Protein AF-A0A0F2Q1P9-F1 (afdb_monomer)

Radius of gyration: 31.71 Å; Cα contacts (8 Å, |Δi|>4): 99; chains: 1; bounding box: 47×71×82 Å

Mean predicted aligned error: 11.68 Å

Sequence (176 aa):
MKKVFTVLLMGLLLVNFGGSVFAEEGQLINPEDQRAQKMEQRMERRQIK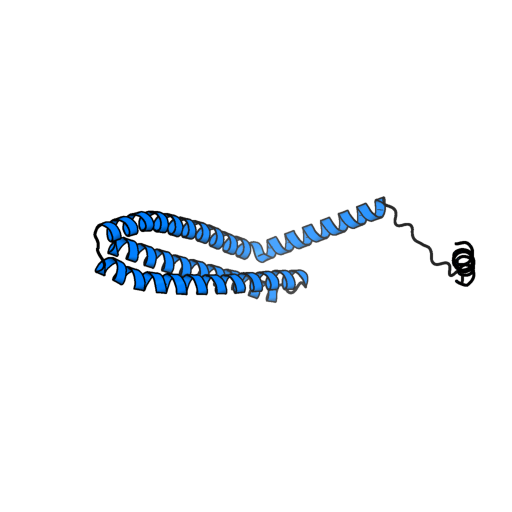LDIMKEFVDEIHTTNALKMERNTLRNQVIGKHDILIDLYIAAREADNQDALQEANASREQIKELNNEIGDIQKQINDARNAFRDEVQNGNIAVAQGHINSVIDLLTLQNGKIVGKIELLAHIIEILS

Secondary structure (DSSP, 8-state):
--SSHHHHHHTTSSSSS-------------HHHHHHHHHHHHHHHHHHHHHHHHHTHHHHHHHHHHHHHHHHHHHHHHHHHHHHHHHHHHHHHTT-HHHHHHHHHHHHHHHHHHHHHHHHHHHHHHHHHHHHHHHHTT-HHHHHHHHHHHHHHHHHHHHHHHHHHHHHHHHHHHH-

Nearest PDB structures (foldseek):
  8dt0-assembly2_B  TM=4.859E-01  e=9.789E-01  synthetic construct
  6zw4-assembly1_A  TM=6.395E-01  e=3.355E+00  Nostoc punctiforme
  6zw4-assembly1_CC  TM=5.166E-01  e=3.014E+00  Nostoc punctiforme
  8dt0-assembly1_A  TM=4.364E-01  e=1.964E+00  synthetic construct

Structure (mmCIF, N/CA/C/O backbone):
data_AF-A0A0F2Q1P9-F1
#
_entry.id   AF-A0A0F2Q1P9-F1
#
loop_
_atom_site.group_PDB
_atom_site.id
_atom_site.type_symbol
_atom_site.label_atom_id
_atom_site.label_alt_id
_atom_site.label_comp_id
_atom_site.label_asym_id
_atom_site.label_entity_id
_atom_site.label_seq_id
_atom_site.pdbx_PDB_ins_code
_atom_site.Cartn_x
_atom_site.Cartn_y
_atom_site.Cartn_z
_atom_site.occupancy
_atom_site.B_iso_or_equiv
_atom_site.auth_seq_id
_atom_site.auth_comp_id
_atom_site.auth_asym_id
_atom_site.auth_atom_id
_atom_site.pdbx_PDB_model_num
ATOM 1 N N . MET A 1 1 ? -21.655 -62.861 -31.629 1.00 53.19 1 MET A N 1
ATOM 2 C CA . MET A 1 1 ? -20.174 -62.948 -31.672 1.00 53.19 1 MET A CA 1
ATOM 3 C C . MET A 1 1 ? -19.739 -63.626 -32.968 1.00 53.19 1 MET A C 1
ATOM 5 O O . MET A 1 1 ? -20.413 -64.561 -33.371 1.00 53.19 1 MET A O 1
ATOM 9 N N . LYS A 1 2 ? -18.631 -63.172 -33.581 1.00 48.00 2 LYS A N 1
ATOM 10 C CA . LYS A 1 2 ? -17.937 -63.703 -34.787 1.00 48.00 2 LYS A CA 1
ATOM 11 C C . LYS A 1 2 ? -18.156 -63.045 -36.164 1.00 48.00 2 LYS A C 1
ATOM 13 O O . LYS A 1 2 ? -17.530 -63.499 -37.110 1.00 48.00 2 LYS A O 1
ATOM 18 N N . LYS A 1 3 ? -18.935 -61.963 -36.313 1.00 49.72 3 LYS A N 1
ATOM 19 C CA . LYS A 1 3 ? -19.010 -61.239 -37.613 1.00 49.72 3 LYS A CA 1
ATOM 20 C C . LYS A 1 3 ? -18.712 -59.737 -37.577 1.00 49.72 3 LYS A C 1
ATOM 22 O O . LYS A 1 3 ? -18.599 -59.128 -38.628 1.00 49.72 3 LYS A O 1
ATOM 27 N N . VAL A 1 4 ? -18.514 -59.156 -36.394 1.00 50.72 4 VAL A N 1
ATOM 28 C CA . VAL A 1 4 ? -18.212 -57.715 -36.253 1.00 50.72 4 VAL A CA 1
ATOM 29 C C . VAL A 1 4 ? -16.709 -57.455 -36.045 1.00 50.72 4 VAL A C 1
ATOM 31 O O . VAL A 1 4 ? -16.230 -56.361 -36.298 1.00 50.72 4 VAL A O 1
ATOM 34 N N . PHE A 1 5 ? -15.926 -58.478 -35.680 1.00 48.47 5 PHE A N 1
ATOM 35 C CA . PHE A 1 5 ? -14.479 -58.341 -35.451 1.00 48.47 5 PHE A CA 1
ATOM 36 C C . PHE A 1 5 ? -13.617 -58.460 -36.720 1.00 48.47 5 PHE A C 1
ATOM 38 O O . PHE A 1 5 ? -12.471 -58.026 -36.722 1.00 48.47 5 PHE A O 1
ATOM 45 N N . THR A 1 6 ? -14.149 -59.007 -37.815 1.00 51.12 6 THR A N 1
ATOM 46 C CA . THR A 1 6 ? -13.364 -59.262 -39.039 1.00 51.12 6 THR A CA 1
ATOM 47 C C . THR A 1 6 ? -13.299 -58.048 -39.970 1.00 51.12 6 THR A C 1
ATOM 49 O O . THR A 1 6 ? -12.354 -57.914 -40.737 1.00 51.12 6 THR A O 1
ATOM 52 N N . VAL A 1 7 ? -14.254 -57.120 -39.866 1.00 50.78 7 VAL A N 1
ATOM 53 C CA . VAL A 1 7 ? -14.273 -55.881 -40.668 1.00 50.78 7 VAL A CA 1
ATOM 54 C C . VAL A 1 7 ? -13.345 -54.811 -40.074 1.00 50.78 7 VAL A C 1
ATOM 56 O O . VAL A 1 7 ? -12.801 -53.990 -40.804 1.00 50.78 7 VAL A O 1
ATOM 59 N N . LEU A 1 8 ? -13.069 -54.872 -38.767 1.00 45.97 8 LEU A N 1
ATOM 60 C CA . LEU A 1 8 ? -12.200 -53.910 -38.080 1.00 45.97 8 LEU A CA 1
ATOM 61 C C . LEU A 1 8 ? -10.700 -54.248 -38.203 1.00 45.97 8 LEU A C 1
ATOM 63 O O . LEU A 1 8 ? -9.864 -53.362 -38.066 1.00 45.97 8 LEU A O 1
ATOM 67 N N . LEU A 1 9 ? -10.353 -55.503 -38.525 1.00 48.16 9 LEU A N 1
ATOM 68 C CA . LEU A 1 9 ? -8.961 -55.931 -38.736 1.00 48.16 9 LEU A CA 1
ATOM 69 C C . LEU A 1 9 ? -8.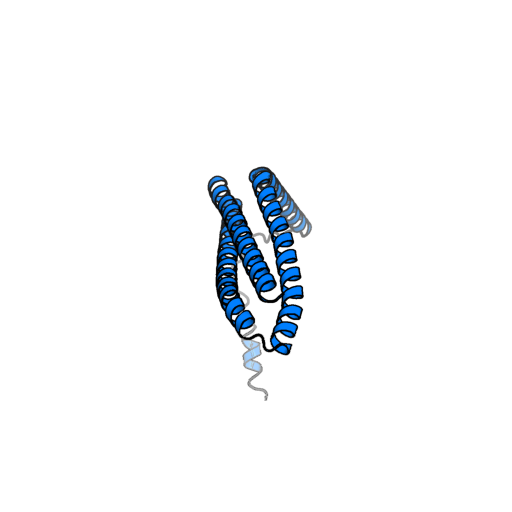478 -55.782 -40.192 1.00 48.16 9 LEU A C 1
ATOM 71 O O . LEU A 1 9 ? -7.276 -55.786 -40.437 1.00 48.16 9 LEU A O 1
ATOM 75 N N . MET A 1 10 ? -9.393 -55.629 -41.155 1.00 46.09 10 MET A N 1
ATOM 76 C CA . MET A 1 10 ? -9.058 -55.479 -42.581 1.00 46.09 10 MET A CA 1
ATOM 77 C C . MET A 1 10 ? -8.971 -54.007 -43.026 1.00 46.09 10 MET A C 1
ATOM 79 O O . MET A 1 10 ? -8.384 -53.715 -44.062 1.00 46.09 10 MET A O 1
ATOM 83 N N . GLY A 1 11 ? -9.477 -53.070 -42.211 1.00 43.00 11 GLY A N 1
ATOM 84 C CA . GLY A 1 11 ? -9.331 -51.621 -42.417 1.00 43.00 11 GLY A CA 1
ATOM 85 C C . GLY A 1 11 ? -8.014 -51.019 -41.902 1.00 43.00 11 GLY A C 1
ATOM 86 O O . GLY A 1 11 ? -7.736 -49.857 -42.169 1.00 43.00 11 GLY A O 1
ATOM 87 N N . LEU A 1 12 ? -7.186 -51.797 -41.195 1.00 46.06 12 LEU A N 1
ATOM 88 C CA . LEU A 1 12 ? -5.902 -51.354 -40.625 1.00 46.06 12 LEU A CA 1
ATOM 89 C C . LEU A 1 12 ? -4.675 -51.720 -41.483 1.00 46.06 12 LEU A C 1
ATOM 91 O O . LEU A 1 12 ? -3.552 -51.393 -41.116 1.00 46.06 12 LEU A O 1
ATOM 95 N N . LEU A 1 13 ? -4.879 -52.358 -42.640 1.00 45.53 13 LEU A N 1
ATOM 96 C CA . LEU A 1 13 ? -3.808 -52.752 -43.569 1.00 45.53 13 LEU A CA 1
ATOM 97 C C . LEU A 1 13 ? -3.754 -51.915 -44.862 1.00 45.53 13 LEU A C 1
ATOM 99 O O . LEU A 1 13 ? -2.920 -52.182 -45.719 1.00 45.53 13 LEU A O 1
ATOM 103 N N . LEU A 1 14 ? -4.590 -50.877 -44.989 1.00 48.22 14 LEU A N 1
ATOM 104 C CA . LEU A 1 14 ? -4.642 -49.979 -46.157 1.00 48.22 14 LEU A CA 1
ATOM 105 C C . LEU A 1 14 ? -4.339 -48.508 -45.808 1.00 48.22 14 LEU A C 1
ATOM 107 O O . LEU A 1 14 ? -4.881 -47.594 -46.419 1.00 48.22 14 LEU A O 1
ATOM 111 N N . VAL A 1 15 ? -3.447 -48.275 -44.840 1.00 49.50 15 VAL A N 1
ATOM 112 C CA . VAL A 1 15 ? -2.784 -46.968 -44.636 1.00 49.50 15 VAL A CA 1
ATOM 113 C C . VAL A 1 15 ? -1.269 -47.178 -44.535 1.00 49.50 15 VAL A C 1
ATOM 115 O O . VAL A 1 15 ? -0.606 -46.768 -43.593 1.00 49.50 15 VAL A O 1
ATOM 118 N N . ASN A 1 16 ? -0.719 -47.893 -45.510 1.00 50.16 16 ASN A N 1
ATOM 119 C CA . ASN A 1 16 ? 0.705 -47.904 -45.820 1.00 50.16 16 ASN A CA 1
ATOM 120 C C . ASN A 1 16 ? 0.820 -47.944 -47.345 1.00 50.16 16 ASN A C 1
ATOM 122 O O . ASN A 1 16 ? 0.164 -48.770 -47.969 1.00 50.16 16 ASN A O 1
ATOM 126 N N . PHE A 1 17 ? 1.660 -47.068 -47.899 1.00 44.31 17 PHE A N 1
ATOM 127 C CA . PHE A 1 17 ? 1.866 -46.739 -49.320 1.00 44.31 17 PHE A CA 1
ATOM 128 C C . PHE A 1 17 ? 1.032 -45.579 -49.868 1.00 44.31 17 PHE A C 1
ATOM 130 O O . PHE A 1 17 ? -0.048 -45.740 -50.423 1.00 44.31 17 PHE A O 1
ATOM 137 N N . GLY A 1 18 ? 1.624 -44.389 -49.760 1.00 43.44 18 GLY A N 1
ATOM 138 C CA . GLY A 1 18 ? 1.160 -43.180 -50.436 1.00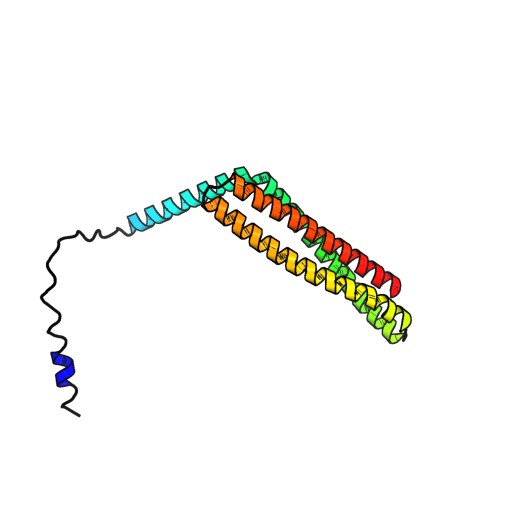 43.44 18 GLY A CA 1
ATOM 139 C C . GLY A 1 18 ? 1.770 -41.877 -49.919 1.00 43.44 18 GLY A C 1
ATOM 140 O O . GLY A 1 18 ? 1.228 -40.820 -50.206 1.00 43.44 18 GLY A O 1
ATOM 141 N N . GLY A 1 19 ? 2.855 -41.927 -49.140 1.00 35.94 19 GLY A N 1
ATOM 142 C CA . GLY A 1 19 ? 3.638 -40.754 -48.763 1.00 35.94 19 GLY A CA 1
ATOM 143 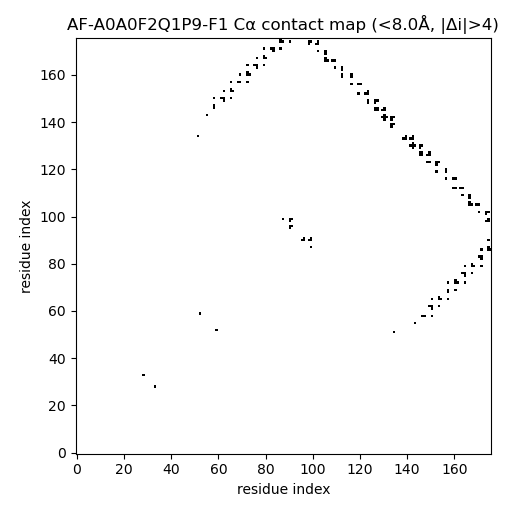C C . GLY A 1 19 ? 4.975 -40.818 -49.479 1.00 35.94 19 GLY A C 1
ATOM 144 O O . GLY A 1 19 ? 5.819 -41.642 -49.140 1.00 35.94 19 GLY A O 1
ATOM 145 N N . SER A 1 20 ? 5.122 -39.995 -50.510 1.00 35.88 20 SER A N 1
ATOM 146 C CA . SER A 1 20 ? 6.387 -39.654 -51.153 1.00 35.88 20 SER A CA 1
ATOM 147 C C . SER A 1 20 ? 7.511 -39.522 -50.127 1.00 35.88 20 SER A C 1
ATOM 149 O O . SER A 1 20 ? 7.410 -38.730 -49.191 1.00 35.88 20 SER A O 1
ATOM 151 N N . VAL A 1 21 ? 8.583 -40.281 -50.343 1.00 40.88 21 VAL A N 1
ATOM 152 C CA . VAL A 1 21 ? 9.885 -40.090 -49.707 1.00 40.88 21 VAL A CA 1
ATOM 153 C C . VAL A 1 21 ? 10.416 -38.735 -50.178 1.00 40.88 21 VAL A C 1
ATOM 155 O O . VAL A 1 21 ? 11.145 -38.646 -51.161 1.00 40.88 21 VAL A O 1
ATOM 158 N N . PHE A 1 22 ? 9.993 -37.665 -49.512 1.00 44.41 22 PHE A N 1
ATOM 159 C CA . PHE A 1 22 ? 10.819 -36.477 -49.402 1.00 44.41 22 PHE A CA 1
ATOM 160 C C . PHE A 1 22 ? 11.843 -36.787 -48.319 1.00 44.41 22 PHE A C 1
ATOM 162 O O . PHE A 1 22 ? 11.511 -36.965 -47.148 1.00 44.41 22 PHE A O 1
ATOM 169 N N . ALA A 1 23 ? 13.088 -36.938 -48.755 1.00 44.25 23 ALA A N 1
ATOM 170 C CA . ALA A 1 23 ? 14.236 -36.819 -47.889 1.00 44.25 23 ALA A CA 1
ATOM 171 C C . ALA A 1 23 ? 14.231 -35.394 -47.322 1.00 44.25 23 ALA A C 1
ATOM 173 O O . ALA A 1 23 ? 14.624 -34.451 -48.001 1.00 44.25 23 ALA A O 1
ATOM 174 N N . GLU A 1 24 ? 13.749 -35.242 -46.098 1.00 41.06 24 GLU A N 1
ATOM 175 C CA . GLU A 1 24 ? 14.148 -34.142 -45.236 1.00 41.06 24 GLU A CA 1
ATOM 176 C C . GLU A 1 24 ? 14.825 -34.795 -44.035 1.00 41.06 24 GLU A C 1
ATOM 178 O O . GLU A 1 24 ? 14.232 -35.610 -43.324 1.00 41.06 24 GLU A O 1
ATOM 183 N N . GLU A 1 25 ? 16.127 -34.547 -43.920 1.00 36.44 25 GLU A N 1
ATOM 184 C CA . GLU A 1 25 ? 16.986 -35.000 -42.837 1.00 36.44 25 GLU A CA 1
ATOM 185 C C . GLU A 1 25 ? 16.329 -34.690 -41.494 1.00 36.44 25 GLU A C 1
ATOM 187 O O . GLU A 1 25 ? 16.332 -33.557 -41.015 1.00 36.44 25 GLU A O 1
ATOM 192 N N . GLY A 1 26 ? 15.781 -35.722 -40.855 1.00 41.44 26 GLY A N 1
ATOM 193 C CA . GLY A 1 26 ? 15.472 -35.680 -39.439 1.00 41.44 26 GLY A CA 1
ATOM 194 C C . GLY A 1 26 ? 16.781 -35.508 -38.682 1.00 41.44 26 GLY A C 1
ATOM 195 O O . GLY A 1 26 ? 17.434 -36.496 -38.349 1.00 41.44 26 GLY A O 1
ATOM 196 N N . GLN A 1 27 ? 17.179 -34.259 -38.435 1.00 43.91 27 GLN A N 1
ATOM 197 C CA . GLN A 1 27 ? 18.222 -33.937 -37.474 1.00 43.91 27 GLN A CA 1
ATOM 198 C C . GLN A 1 27 ? 17.799 -34.537 -36.132 1.00 43.91 27 GLN A C 1
ATOM 200 O O . GLN A 1 27 ? 16.931 -34.019 -35.427 1.00 43.91 27 GLN A O 1
ATOM 205 N N . LEU A 1 28 ? 18.405 -35.673 -35.794 1.00 47.25 28 LEU A N 1
ATOM 206 C CA . LEU A 1 28 ? 18.436 -36.206 -34.445 1.00 47.25 28 LEU A CA 1
ATOM 207 C C . LEU A 1 28 ? 19.129 -35.146 -33.588 1.00 47.25 28 LEU A C 1
ATOM 209 O O . LEU A 1 28 ? 20.354 -35.105 -33.535 1.00 47.25 28 LEU A O 1
ATOM 213 N N . ILE A 1 29 ? 18.361 -34.247 -32.967 1.00 56.72 29 ILE A N 1
ATOM 214 C CA . ILE A 1 29 ? 18.930 -33.272 -32.037 1.00 56.72 29 ILE A CA 1
ATOM 215 C C . ILE A 1 29 ? 19.573 -34.083 -30.907 1.00 56.72 29 ILE A C 1
ATOM 217 O O . ILE A 1 29 ? 18.873 -34.739 -30.129 1.00 56.72 29 ILE A O 1
ATOM 221 N N . ASN A 1 30 ? 20.904 -34.071 -30.851 1.00 73.06 30 ASN A N 1
ATOM 222 C CA . ASN A 1 30 ? 21.683 -34.801 -29.864 1.00 73.06 30 ASN A CA 1
ATOM 223 C C . ASN A 1 30 ? 21.241 -34.346 -28.454 1.00 73.06 30 ASN A C 1
ATOM 225 O O . ASN A 1 30 ? 21.102 -33.141 -28.213 1.00 73.06 30 ASN A O 1
ATOM 229 N N . PRO A 1 31 ? 20.989 -35.256 -27.495 1.00 67.56 31 PRO A N 1
ATOM 230 C CA . PRO A 1 31 ? 20.680 -34.882 -26.114 1.00 67.56 31 PRO A CA 1
ATOM 231 C C . PRO A 1 31 ? 21.715 -33.935 -25.481 1.00 67.56 31 PRO A C 1
ATOM 233 O O . PRO A 1 31 ? 21.370 -33.174 -24.573 1.00 67.56 31 PRO A O 1
ATOM 236 N N . GLU A 1 32 ? 22.964 -33.962 -25.957 1.00 69.06 32 GLU A N 1
ATOM 237 C CA . GLU A 1 32 ? 24.011 -33.004 -25.583 1.00 69.06 32 GLU A CA 1
ATOM 238 C C . GLU A 1 32 ? 23.772 -31.603 -26.168 1.00 69.06 32 GLU A C 1
ATOM 240 O O . GLU A 1 32 ? 23.857 -30.626 -25.423 1.00 69.06 32 GLU A O 1
ATOM 245 N N . ASP A 1 33 ? 23.334 -31.493 -27.425 1.00 72.75 33 ASP A N 1
ATOM 246 C CA . ASP A 1 33 ? 22.991 -30.216 -28.069 1.00 72.75 33 ASP A CA 1
ATOM 247 C C . ASP A 1 33 ? 21.755 -29.571 -27.421 1.00 72.75 33 ASP A C 1
ATOM 249 O O . ASP A 1 33 ? 21.725 -28.365 -27.179 1.00 72.75 33 ASP A O 1
ATOM 253 N N . GLN A 1 34 ? 20.760 -30.370 -27.012 1.00 72.31 34 GLN A N 1
ATOM 254 C CA . GLN A 1 34 ? 19.615 -29.867 -26.235 1.00 72.31 34 GLN A CA 1
ATOM 255 C C . GLN A 1 34 ? 20.019 -29.344 -24.850 1.00 72.31 34 GLN A C 1
ATOM 257 O O . GLN A 1 34 ? 19.390 -28.422 -24.319 1.00 72.31 34 GLN A O 1
ATOM 262 N N . ARG A 1 35 ? 21.036 -29.944 -24.217 1.00 76.25 35 ARG A N 1
ATOM 263 C CA . ARG A 1 35 ? 21.564 -29.478 -22.924 1.00 76.25 35 ARG A CA 1
ATOM 264 C C . ARG A 1 35 ? 22.383 -28.205 -23.096 1.00 76.25 35 ARG A C 1
ATOM 266 O O . ARG A 1 35 ? 22.215 -27.298 -22.282 1.00 76.25 35 ARG A O 1
ATOM 273 N N . ALA A 1 36 ? 23.197 -28.126 -24.147 1.00 76.94 36 ALA A N 1
ATOM 274 C CA . ALA A 1 36 ? 23.964 -26.938 -24.503 1.00 76.94 36 ALA A CA 1
ATOM 275 C C . ALA A 1 36 ? 23.036 -25.747 -24.797 1.00 76.94 36 ALA A C 1
ATOM 277 O O . ALA A 1 36 ? 23.139 -24.727 -24.118 1.00 76.94 36 ALA A O 1
ATOM 278 N N . GLN A 1 37 ? 22.027 -25.918 -25.659 1.00 76.88 37 GLN A N 1
ATOM 279 C CA . GLN A 1 37 ? 21.036 -24.875 -25.969 1.00 76.88 37 GLN A CA 1
ATOM 280 C C . GLN A 1 37 ? 20.246 -24.417 -24.732 1.00 76.88 37 GLN A C 1
ATOM 282 O O . GLN A 1 37 ? 20.035 -23.224 -24.518 1.00 76.88 37 GLN A O 1
ATOM 287 N N . LYS A 1 38 ? 19.829 -25.344 -23.854 1.00 79.12 38 LYS A N 1
ATOM 288 C CA . LYS A 1 38 ? 19.162 -24.981 -22.587 1.00 79.12 38 LYS A CA 1
ATOM 289 C C . LYS A 1 38 ? 20.086 -24.230 -21.629 1.00 79.12 38 LYS A C 1
ATOM 291 O O . LYS A 1 38 ? 19.603 -23.423 -20.833 1.00 79.12 38 LYS A O 1
ATOM 296 N N . MET A 1 39 ? 21.382 -24.533 -21.634 1.00 77.56 39 MET A N 1
ATOM 297 C CA . MET A 1 39 ? 22.367 -23.849 -20.800 1.00 77.56 39 MET A CA 1
ATOM 298 C C . MET A 1 39 ? 22.637 -22.436 -21.323 1.00 77.56 39 MET A C 1
ATOM 300 O O . MET A 1 39 ? 22.629 -21.495 -20.532 1.00 77.56 39 MET A O 1
ATOM 304 N N . GLU A 1 40 ? 22.768 -22.277 -22.635 1.00 77.44 40 GLU A N 1
ATOM 305 C CA . GLU A 1 40 ? 22.955 -20.994 -23.314 1.00 77.44 40 GLU A CA 1
ATOM 306 C C . GLU A 1 40 ? 21.759 -20.057 -23.094 1.00 77.44 40 GLU A C 1
ATOM 308 O O . GLU A 1 40 ? 21.921 -18.973 -22.535 1.00 77.44 40 GLU A O 1
ATOM 313 N N . GLN A 1 41 ? 20.530 -20.537 -23.318 1.00 77.06 41 GLN A N 1
ATOM 314 C CA . GLN A 1 41 ? 19.307 -19.777 -23.015 1.00 77.06 41 GLN A CA 1
ATOM 315 C C . GLN A 1 41 ? 19.204 -19.362 -21.538 1.00 77.06 41 GLN A C 1
ATOM 317 O O . GLN A 1 41 ? 18.638 -18.319 -21.201 1.00 77.06 41 GLN A O 1
ATOM 322 N N . ARG A 1 42 ? 19.717 -20.180 -20.608 1.00 77.69 42 ARG A N 1
ATOM 323 C CA . ARG A 1 42 ? 19.762 -19.820 -19.180 1.00 77.69 42 ARG A CA 1
ATOM 324 C C . ARG A 1 42 ? 20.781 -18.719 -18.907 1.00 77.69 42 ARG A C 1
ATOM 326 O O . ARG A 1 42 ? 20.514 -17.885 -18.043 1.00 77.69 42 ARG A O 1
ATOM 333 N N . MET A 1 43 ? 21.922 -18.733 -19.588 1.00 78.50 43 MET A N 1
ATOM 334 C CA . MET A 1 43 ? 22.964 -17.714 -19.451 1.00 78.50 43 MET A CA 1
ATOM 335 C C . MET A 1 43 ? 22.496 -16.375 -20.021 1.00 78.50 43 MET A C 1
ATOM 337 O O . MET A 1 43 ? 22.590 -15.369 -19.323 1.00 78.50 43 MET A O 1
ATOM 341 N N . GLU A 1 44 ? 21.870 -16.368 -21.197 1.00 78.38 44 GLU A N 1
ATOM 342 C CA . GLU A 1 44 ? 21.289 -15.157 -21.794 1.00 78.38 44 GLU A CA 1
ATOM 343 C C . GLU A 1 44 ? 20.216 -14.533 -20.897 1.00 78.38 44 GLU A C 1
ATOM 345 O O . GLU A 1 44 ? 20.267 -13.347 -20.582 1.00 78.38 44 GLU A O 1
ATOM 350 N N . ARG A 1 45 ? 19.284 -15.342 -20.372 1.00 76.44 45 ARG A N 1
ATOM 351 C CA . ARG A 1 45 ? 18.262 -14.855 -19.427 1.00 76.44 45 ARG A CA 1
ATOM 352 C C . ARG A 1 45 ? 18.865 -14.275 -18.151 1.00 76.44 45 ARG A C 1
ATOM 354 O O . ARG A 1 45 ? 18.305 -13.342 -17.578 1.00 76.44 45 ARG A O 1
ATOM 361 N N . ARG A 1 46 ? 19.972 -14.847 -17.667 1.00 78.81 46 ARG A N 1
ATOM 362 C CA . ARG A 1 46 ? 20.693 -14.322 -16.497 1.00 78.81 46 ARG A CA 1
ATOM 363 C C . ARG A 1 46 ? 21.347 -12.988 -16.814 1.00 78.81 46 ARG A C 1
ATOM 365 O O . ARG A 1 46 ? 21.257 -12.096 -15.979 1.00 78.81 46 ARG A O 1
ATOM 372 N N . GLN A 1 47 ? 21.951 -12.856 -17.989 1.00 80.31 47 GLN A N 1
ATOM 373 C CA . GLN A 1 47 ? 22.590 -11.621 -18.418 1.00 80.31 47 GLN A CA 1
ATOM 374 C C . GLN A 1 47 ? 21.561 -10.497 -18.570 1.00 80.31 47 GLN A C 1
ATOM 376 O O . GLN A 1 47 ? 21.689 -9.477 -17.905 1.00 80.31 47 GLN A O 1
ATOM 381 N N . ILE A 1 48 ? 20.463 -10.754 -19.289 1.00 78.94 48 ILE A N 1
ATOM 382 C CA . ILE A 1 48 ? 19.341 -9.813 -19.428 1.00 78.94 48 ILE A CA 1
ATOM 383 C C . ILE A 1 48 ? 18.818 -9.395 -18.049 1.00 78.94 48 ILE A C 1
ATOM 385 O O . ILE A 1 48 ? 18.660 -8.211 -17.772 1.00 78.94 48 ILE A O 1
ATOM 389 N N . LYS A 1 49 ? 18.612 -10.354 -17.134 1.00 79.88 49 LYS A N 1
ATOM 390 C CA . LYS A 1 49 ? 18.183 -10.049 -15.762 1.00 79.88 49 LYS A CA 1
ATOM 391 C C . LYS A 1 49 ? 19.181 -9.146 -15.029 1.00 79.88 49 LYS A C 1
ATOM 393 O O . LYS A 1 49 ? 18.747 -8.257 -14.306 1.00 79.88 49 LYS A O 1
ATOM 398 N N . LEU A 1 50 ? 20.483 -9.392 -15.163 1.00 85.12 50 LEU A N 1
ATOM 399 C CA . LEU A 1 50 ? 21.516 -8.573 -14.527 1.00 85.12 50 LEU A CA 1
ATOM 400 C C . LEU A 1 50 ? 21.544 -7.157 -15.095 1.00 85.12 50 LEU A C 1
ATOM 402 O O . LEU A 1 50 ? 21.687 -6.215 -14.324 1.00 85.12 50 LEU A O 1
ATOM 406 N N . ASP A 1 51 ? 21.380 -7.008 -16.404 1.00 85.50 51 ASP A N 1
ATOM 407 C CA . ASP A 1 51 ? 21.401 -5.703 -17.059 1.00 85.50 51 ASP A CA 1
ATOM 408 C C . ASP A 1 51 ? 20.169 -4.876 -16.662 1.00 85.50 51 ASP A C 1
ATOM 410 O O . ASP A 1 51 ? 20.312 -3.731 -16.246 1.00 85.50 51 ASP A O 1
ATOM 414 N N . ILE A 1 52 ? 18.986 -5.498 -16.602 1.00 82.38 52 ILE A N 1
ATOM 415 C CA . ILE A 1 52 ? 17.770 -4.884 -16.038 1.00 82.38 52 ILE A CA 1
ATOM 416 C C . ILE A 1 52 ? 17.978 -4.491 -14.570 1.00 82.38 52 ILE A C 1
ATOM 418 O O . ILE A 1 52 ? 17.574 -3.414 -14.146 1.00 82.38 52 ILE A O 1
ATOM 422 N N . MET A 1 53 ? 18.589 -5.367 -13.766 1.00 83.12 53 MET A N 1
ATOM 423 C CA . MET A 1 53 ? 18.837 -5.077 -12.351 1.00 83.12 53 MET A CA 1
ATOM 424 C C . MET A 1 53 ? 19.805 -3.914 -12.149 1.00 83.12 53 MET A C 1
ATOM 426 O O . MET A 1 53 ? 19.692 -3.241 -11.133 1.00 83.12 53 MET A O 1
ATOM 430 N N . LYS A 1 54 ? 20.755 -3.706 -13.066 1.00 90.88 54 LYS A N 1
ATOM 431 C CA . LYS A 1 54 ? 21.655 -2.550 -13.037 1.00 90.88 54 LYS A CA 1
ATOM 432 C C . LYS A 1 54 ? 20.932 -1.272 -13.444 1.00 90.88 54 LYS A C 1
ATOM 434 O O . LYS A 1 54 ? 21.156 -0.255 -12.804 1.00 90.88 54 LYS A O 1
ATOM 439 N N . GLU A 1 55 ? 20.083 -1.350 -14.466 1.00 91.44 55 GLU A N 1
ATOM 440 C CA . GLU A 1 55 ? 19.335 -0.202 -14.985 1.00 91.44 55 GLU A CA 1
ATOM 441 C C . GLU A 1 55 ? 18.342 0.348 -13.953 1.00 91.44 55 GLU A C 1
ATOM 443 O O . GLU A 1 55 ? 18.329 1.542 -13.696 1.00 91.44 55 GLU A O 1
ATOM 448 N N . PHE A 1 56 ? 17.565 -0.527 -13.304 1.00 94.50 56 PHE A N 1
ATOM 449 C CA . PHE A 1 56 ? 16.497 -0.135 -12.370 1.00 94.50 56 PHE A CA 1
ATOM 450 C C . PHE A 1 56 ? 16.878 -0.325 -10.893 1.00 94.50 56 PHE A C 1
ATOM 452 O O . PHE A 1 56 ? 16.032 -0.655 -10.051 1.00 94.50 56 PHE A O 1
ATOM 459 N N . VAL A 1 57 ? 18.173 -0.258 -10.570 1.00 95.50 57 VAL A N 1
ATOM 460 C CA . VAL A 1 57 ? 18.681 -0.640 -9.242 1.00 95.50 57 VAL A CA 1
ATOM 461 C C . VAL A 1 57 ? 18.069 0.218 -8.132 1.00 95.50 57 VAL A C 1
ATOM 463 O O . VAL A 1 57 ? 17.609 -0.313 -7.114 1.00 95.50 57 VAL A O 1
ATOM 466 N N . ASP A 1 58 ? 17.981 1.526 -8.355 1.00 96.69 58 ASP A N 1
ATOM 467 C CA . ASP A 1 58 ? 17.510 2.497 -7.372 1.00 96.69 58 ASP A CA 1
ATOM 468 C C . ASP A 1 58 ? 15.999 2.371 -7.148 1.00 96.69 58 ASP A C 1
ATOM 470 O O . ASP A 1 58 ? 15.514 2.382 -6.011 1.00 96.69 58 ASP A O 1
ATOM 474 N N . GLU A 1 59 ? 15.233 2.147 -8.211 1.00 97.12 59 GLU A N 1
ATOM 475 C CA . GLU A 1 59 ? 13.789 1.947 -8.163 1.00 97.12 59 GLU A CA 1
ATOM 476 C C . GLU A 1 59 ? 13.429 0.626 -7.485 1.00 97.12 59 GLU A C 1
ATOM 478 O O . GLU A 1 59 ? 12.464 0.552 -6.713 1.00 97.12 59 GLU A O 1
ATOM 483 N N . ILE A 1 60 ? 14.219 -0.427 -7.721 1.00 94.12 60 ILE A N 1
ATOM 484 C CA . ILE A 1 60 ? 14.079 -1.711 -7.029 1.00 94.12 60 ILE A CA 1
ATOM 485 C C . ILE A 1 60 ? 14.356 -1.532 -5.534 1.00 94.12 60 ILE A C 1
ATOM 487 O O . ILE A 1 60 ? 13.584 -2.034 -4.708 1.00 94.12 60 ILE A O 1
ATOM 491 N N . HIS A 1 61 ? 15.422 -0.815 -5.165 1.00 96.56 61 HIS A N 1
ATOM 492 C CA . HIS A 1 61 ? 15.724 -0.514 -3.766 1.00 96.56 61 HIS A CA 1
ATOM 493 C C . HIS A 1 61 ? 14.606 0.292 -3.105 1.00 96.56 61 HIS A C 1
ATOM 495 O O . HIS A 1 61 ? 14.134 -0.097 -2.035 1.00 96.56 61 HIS A O 1
ATOM 501 N N . THR A 1 62 ? 14.112 1.330 -3.775 1.00 97.94 62 THR A N 1
ATOM 502 C CA . THR A 1 62 ? 13.007 2.176 -3.303 1.00 97.94 62 THR A CA 1
ATOM 503 C C . THR A 1 62 ? 11.730 1.360 -3.110 1.00 97.94 62 THR A C 1
ATOM 505 O O . THR A 1 62 ? 11.118 1.366 -2.041 1.00 97.94 62 THR A O 1
ATOM 508 N N . THR A 1 63 ? 11.373 0.547 -4.104 1.00 97.25 63 THR A N 1
ATOM 509 C CA . THR A 1 63 ? 10.239 -0.381 -4.038 1.00 97.25 63 THR A CA 1
ATOM 510 C C . THR A 1 63 ? 10.363 -1.344 -2.855 1.00 97.25 63 THR A C 1
ATOM 512 O O . THR A 1 63 ? 9.370 -1.665 -2.199 1.00 97.25 63 THR A O 1
ATOM 515 N N . ASN A 1 64 ? 11.567 -1.848 -2.576 1.00 97.12 64 ASN A N 1
ATOM 516 C CA . ASN A 1 64 ? 11.803 -2.747 -1.451 1.00 97.12 64 ASN A CA 1
ATOM 517 C C . ASN A 1 64 ? 11.727 -2.019 -0.105 1.00 97.12 64 ASN A C 1
ATOM 519 O O . ASN A 1 64 ? 11.119 -2.561 0.818 1.00 97.12 64 ASN A O 1
ATOM 523 N N . ALA A 1 65 ? 12.253 -0.796 -0.002 1.00 98.31 65 ALA A N 1
ATOM 524 C CA . ALA A 1 65 ? 12.120 0.044 1.186 1.00 98.31 65 ALA A CA 1
ATOM 525 C C . ALA A 1 65 ? 10.644 0.287 1.539 1.00 98.31 65 ALA A C 1
ATOM 527 O O . ALA A 1 65 ? 10.226 -0.014 2.657 1.00 98.31 65 ALA A O 1
ATOM 528 N N . LEU A 1 66 ? 9.827 0.679 0.556 1.00 98.38 66 LEU A N 1
ATOM 529 C CA . LEU A 1 66 ? 8.385 0.885 0.736 1.00 98.38 66 LEU A CA 1
ATOM 530 C C . LEU A 1 66 ? 7.653 -0.393 1.170 1.00 98.38 66 LEU A C 1
ATOM 532 O O . LEU A 1 66 ? 6.741 -0.351 1.995 1.00 98.38 66 LEU A O 1
ATOM 536 N N . LYS A 1 67 ? 8.050 -1.565 0.654 1.00 97.31 67 LYS A N 1
ATOM 537 C CA . LYS A 1 67 ? 7.493 -2.854 1.107 1.00 97.31 67 LYS A CA 1
ATOM 538 C C . LYS A 1 67 ? 7.867 -3.176 2.554 1.00 97.31 67 LYS A C 1
ATOM 540 O O . LYS A 1 67 ? 7.033 -3.736 3.264 1.00 97.31 67 LYS A O 1
ATOM 545 N N . MET A 1 68 ? 9.100 -2.880 2.969 1.00 97.88 68 MET A N 1
ATOM 546 C CA . MET A 1 68 ? 9.537 -3.083 4.354 1.00 97.88 68 MET A CA 1
ATOM 547 C C . MET A 1 68 ? 8.763 -2.168 5.299 1.00 97.88 68 MET A C 1
ATOM 549 O O . MET A 1 68 ? 8.197 -2.654 6.275 1.00 97.88 68 MET A O 1
ATOM 553 N N . GLU A 1 69 ? 8.657 -0.882 4.962 1.00 98.00 69 GLU A N 1
ATOM 554 C CA . GLU A 1 69 ? 7.840 0.085 5.697 1.00 98.00 69 GLU A CA 1
ATOM 555 C C . GLU A 1 69 ? 6.399 -0.416 5.845 1.00 98.00 69 GLU A C 1
ATOM 557 O O . GLU A 1 69 ? 5.876 -0.498 6.955 1.00 98.00 69 GLU A O 1
ATOM 562 N N . ARG A 1 70 ? 5.783 -0.874 4.750 1.00 97.81 70 ARG A N 1
ATOM 563 C CA . ARG A 1 70 ? 4.426 -1.427 4.777 1.00 97.81 70 ARG A CA 1
ATOM 564 C C . ARG A 1 70 ? 4.267 -2.582 5.759 1.00 97.81 70 ARG A C 1
ATOM 566 O O . ARG A 1 70 ? 3.231 -2.700 6.411 1.00 97.81 70 ARG A O 1
ATOM 573 N N . ASN A 1 71 ? 5.254 -3.471 5.835 1.00 97.69 71 ASN A N 1
ATOM 574 C CA . ASN A 1 71 ? 5.216 -4.594 6.769 1.00 97.69 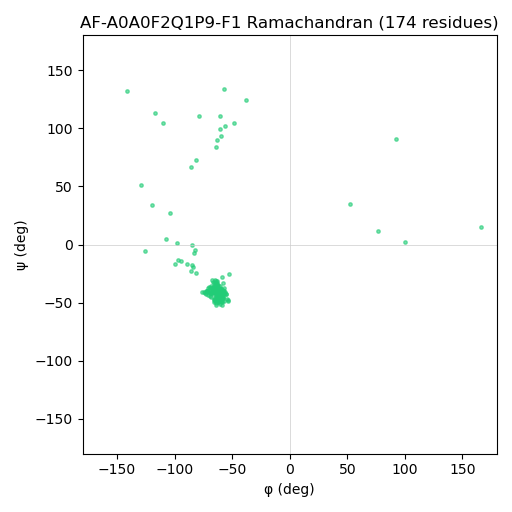71 ASN A CA 1
ATOM 575 C C . ASN A 1 71 ? 5.282 -4.097 8.218 1.00 97.69 71 ASN A C 1
ATOM 577 O O . ASN A 1 71 ? 4.518 -4.575 9.054 1.00 97.69 71 ASN A O 1
ATOM 581 N N . THR A 1 72 ? 6.111 -3.090 8.497 1.00 98.12 72 THR A N 1
ATOM 582 C CA . THR A 1 72 ? 6.145 -2.418 9.802 1.00 98.12 72 THR A CA 1
ATOM 583 C C . THR A 1 72 ? 4.792 -1.795 10.147 1.00 98.12 72 THR A C 1
ATOM 585 O O . THR A 1 72 ? 4.283 -2.011 11.245 1.00 98.12 72 THR A O 1
ATOM 588 N N . LEU A 1 73 ? 4.159 -1.089 9.206 1.00 98.31 73 LEU A N 1
ATOM 589 C CA . LEU A 1 73 ? 2.828 -0.506 9.403 1.00 98.31 73 LEU A CA 1
ATOM 590 C C . LEU A 1 73 ? 1.761 -1.584 9.661 1.00 98.31 73 LEU A C 1
ATOM 592 O O . LEU A 1 73 ? 0.930 -1.448 10.556 1.00 98.31 73 LEU A O 1
ATOM 596 N N . ARG A 1 74 ? 1.803 -2.707 8.935 1.00 97.19 74 ARG A N 1
ATOM 597 C CA . ARG A 1 74 ? 0.893 -3.843 9.170 1.00 97.19 74 ARG A CA 1
ATOM 598 C C . ARG A 1 74 ? 1.052 -4.440 10.564 1.00 97.19 74 ARG A C 1
ATOM 600 O O . ARG A 1 74 ? 0.044 -4.768 11.182 1.00 97.19 74 ARG A O 1
ATOM 607 N N . ASN A 1 75 ? 2.276 -4.531 11.076 1.00 97.88 75 ASN A N 1
ATOM 608 C CA . ASN A 1 75 ? 2.509 -4.986 12.445 1.00 97.88 75 ASN A CA 1
ATOM 609 C C . ASN A 1 75 ? 1.872 -4.035 13.470 1.00 97.88 75 ASN A C 1
ATOM 611 O O . ASN A 1 75 ? 1.261 -4.501 14.427 1.00 97.88 75 ASN A O 1
ATOM 615 N N . GLN A 1 76 ? 1.933 -2.718 13.242 1.00 97.81 76 GLN A N 1
ATOM 616 C CA . GLN A 1 76 ? 1.241 -1.745 14.099 1.00 97.81 76 GLN A CA 1
ATOM 617 C C . GLN A 1 76 ? -0.283 -1.909 14.045 1.00 97.81 76 GLN A C 1
ATOM 619 O O . GLN A 1 76 ? -0.940 -1.872 15.083 1.00 97.81 76 GLN A O 1
ATOM 624 N N . VAL A 1 77 ? -0.852 -2.132 12.853 1.00 97.75 77 VAL A N 1
ATOM 625 C CA . VAL A 1 77 ? -2.291 -2.412 12.692 1.00 97.75 77 VAL A CA 1
ATOM 626 C C . VAL A 1 77 ? -2.704 -3.646 13.494 1.00 97.75 77 VAL A C 1
ATOM 628 O O . VAL A 1 77 ? -3.727 -3.595 14.175 1.00 97.75 77 VAL A O 1
ATOM 631 N N . ILE A 1 78 ? -1.921 -4.728 13.420 1.00 97.38 78 ILE A N 1
ATOM 632 C CA . ILE A 1 78 ? -2.174 -5.970 14.164 1.00 97.38 78 ILE A CA 1
ATOM 633 C C . ILE A 1 78 ? -2.137 -5.701 15.670 1.00 97.38 78 ILE A C 1
ATOM 635 O O . ILE A 1 78 ? -3.095 -6.037 16.355 1.00 97.38 78 ILE A O 1
ATOM 639 N N . GLY A 1 79 ? -1.094 -5.029 16.168 1.00 96.94 79 GLY A N 1
ATOM 640 C CA . GLY A 1 79 ? -0.984 -4.705 17.594 1.00 96.94 79 GLY A CA 1
ATOM 641 C C . GLY A 1 79 ? -2.146 -3.851 18.109 1.00 96.94 79 GLY A C 1
ATOM 642 O O . GLY A 1 79 ? -2.653 -4.090 19.197 1.00 96.94 79 GLY A O 1
ATOM 643 N N . LYS A 1 80 ? -2.635 -2.892 17.313 1.00 97.25 80 LYS A N 1
ATOM 644 C CA . LYS A 1 80 ? -3.818 -2.099 17.685 1.00 97.25 80 LYS A CA 1
ATOM 645 C C . LYS A 1 80 ? -5.116 -2.907 17.653 1.00 97.25 80 LYS A C 1
ATOM 647 O O . LYS A 1 80 ? -5.978 -2.672 18.487 1.00 97.25 80 LYS A O 1
ATOM 652 N N . HIS A 1 81 ? -5.270 -3.837 16.709 1.00 95.38 81 HIS A N 1
ATOM 653 C CA . HIS A 1 81 ? -6.439 -4.724 16.689 1.00 95.38 81 HIS A CA 1
ATOM 654 C C . HIS A 1 81 ? -6.493 -5.616 17.926 1.00 95.38 81 HIS A C 1
ATOM 656 O O . HIS A 1 81 ? -7.580 -5.828 18.446 1.00 95.38 81 HIS A O 1
ATOM 662 N N . ASP A 1 82 ? -5.340 -6.097 18.388 1.00 96.19 82 ASP A N 1
ATOM 663 C CA . ASP A 1 82 ? -5.234 -6.912 19.598 1.00 96.19 82 ASP A CA 1
ATOM 664 C C . ASP A 1 82 ? -5.771 -6.151 20.821 1.00 96.19 82 ASP A C 1
ATOM 666 O O . ASP A 1 82 ? -6.721 -6.593 21.458 1.00 96.19 82 ASP A O 1
ATOM 670 N N . ILE A 1 83 ? -5.286 -4.922 21.036 1.00 96.00 83 ILE A N 1
ATOM 671 C CA . ILE A 1 83 ? -5.761 -4.033 22.113 1.00 96.00 83 ILE A CA 1
ATOM 672 C C . ILE A 1 83 ? -7.266 -3.749 21.990 1.00 96.00 83 ILE A C 1
ATOM 674 O O . ILE A 1 83 ? -7.994 -3.743 22.981 1.00 96.00 83 ILE A O 1
ATOM 678 N N . LEU A 1 84 ? -7.751 -3.497 20.772 1.00 95.25 84 LEU A N 1
ATOM 679 C CA . LEU A 1 84 ? -9.160 -3.179 20.547 1.00 95.25 84 LEU A CA 1
ATOM 680 C C . LEU A 1 84 ? -10.099 -4.321 20.927 1.00 95.25 84 LEU A C 1
ATOM 682 O O . LEU A 1 84 ? -11.212 -4.041 21.362 1.00 95.25 84 LEU A O 1
ATOM 686 N N . ILE A 1 85 ? -9.691 -5.581 20.758 1.00 94.94 85 ILE A N 1
ATOM 687 C CA . ILE A 1 85 ? -10.527 -6.728 21.135 1.00 94.94 85 ILE A CA 1
ATOM 688 C C . ILE A 1 85 ? -10.859 -6.661 22.627 1.00 94.94 85 ILE A C 1
ATOM 690 O O . ILE A 1 85 ? -12.036 -6.731 22.984 1.00 94.94 85 ILE A O 1
ATOM 694 N N . ASP A 1 86 ? -9.849 -6.445 23.468 1.00 95.81 86 ASP A N 1
ATOM 695 C CA . ASP A 1 86 ? -10.020 -6.352 24.919 1.00 95.81 86 ASP A CA 1
ATOM 696 C C . ASP A 1 86 ? -10.890 -5.148 25.308 1.00 95.81 86 ASP A C 1
ATOM 698 O O . ASP A 1 86 ? -11.829 -5.282 26.096 1.00 95.81 86 ASP A O 1
ATOM 702 N N . LEU A 1 87 ? -10.648 -3.985 24.693 1.00 95.38 87 LEU A N 1
ATOM 703 C CA . LEU A 1 87 ? -11.428 -2.769 24.952 1.00 95.38 87 LEU A CA 1
ATOM 704 C C . LEU A 1 87 ? -12.899 -2.914 24.542 1.00 95.38 87 LEU A C 1
ATOM 706 O O . LEU A 1 87 ? -13.792 -2.474 25.262 1.00 95.38 87 LEU A O 1
ATOM 710 N N . TYR A 1 88 ? -13.184 -3.572 23.416 1.00 93.88 88 TYR A N 1
ATOM 711 C CA . TYR A 1 88 ? -14.562 -3.832 22.997 1.00 93.88 88 TYR A CA 1
ATOM 712 C C . TYR A 1 88 ? -15.299 -4.777 23.945 1.00 93.88 88 TYR A C 1
ATOM 714 O O . TYR A 1 88 ? -16.505 -4.609 24.145 1.00 93.88 88 TYR A O 1
ATOM 722 N N . ILE A 1 89 ? -14.605 -5.773 24.503 1.00 94.31 89 ILE A N 1
ATOM 723 C CA . ILE A 1 89 ? -15.179 -6.668 25.513 1.00 94.31 89 ILE A CA 1
ATOM 724 C C . ILE A 1 89 ? -15.524 -5.854 26.762 1.00 94.31 89 ILE A C 1
ATOM 726 O O . ILE A 1 89 ? -16.684 -5.851 27.170 1.00 94.31 89 ILE A O 1
ATOM 730 N N . ALA A 1 90 ? -14.567 -5.086 27.289 1.00 94.56 90 ALA A N 1
ATOM 731 C CA . ALA A 1 90 ? -14.764 -4.264 28.482 1.00 94.56 90 ALA A CA 1
ATOM 732 C C . ALA A 1 90 ? -15.902 -3.239 28.312 1.00 94.56 90 ALA A C 1
ATOM 734 O O . ALA A 1 90 ? -16.784 -3.139 29.165 1.00 94.56 90 ALA A O 1
ATOM 735 N N . ALA A 1 91 ? -15.944 -2.527 27.182 1.00 93.50 91 ALA A N 1
ATOM 736 C CA . ALA A 1 91 ? -16.992 -1.547 26.896 1.00 93.50 91 ALA A CA 1
ATOM 737 C C . ALA A 1 91 ? -18.391 -2.182 26.812 1.00 93.50 91 ALA A C 1
ATOM 739 O O . ALA A 1 91 ? -19.373 -1.572 27.238 1.00 93.50 91 ALA A O 1
ATOM 740 N N . ARG A 1 92 ? -18.499 -3.415 26.293 1.00 93.50 92 ARG A N 1
ATOM 741 C CA . ARG A 1 92 ? -19.767 -4.160 26.270 1.00 93.50 92 ARG A CA 1
ATOM 742 C C . ARG A 1 92 ? -20.179 -4.670 27.643 1.00 93.50 92 ARG A C 1
ATOM 744 O O . ARG A 1 92 ? -21.363 -4.626 27.953 1.00 93.50 92 ARG A O 1
ATOM 751 N N . GLU A 1 93 ? -19.238 -5.153 28.446 1.00 95.56 93 GLU A N 1
ATOM 752 C CA . GLU A 1 93 ? -19.515 -5.592 29.819 1.00 95.56 93 GLU A CA 1
ATOM 753 C C . GLU A 1 93 ? -19.975 -4.429 30.709 1.00 95.56 93 GLU A C 1
ATOM 755 O O . GLU A 1 93 ? -20.811 -4.621 31.589 1.00 95.56 93 GLU A O 1
ATOM 760 N N . ALA A 1 94 ? -19.482 -3.218 30.437 1.00 93.31 94 ALA A N 1
ATOM 761 C CA . ALA A 1 94 ? -19.879 -1.983 31.109 1.00 93.31 94 ALA A CA 1
ATOM 762 C C . ALA A 1 94 ? -21.144 -1.312 30.528 1.00 93.31 94 ALA A C 1
ATOM 764 O O . ALA A 1 94 ? -21.542 -0.261 31.023 1.00 93.31 94 ALA A O 1
ATOM 765 N N . ASP A 1 95 ? -21.758 -1.885 29.484 1.00 92.81 95 ASP A N 1
ATOM 766 C CA . ASP A 1 95 ? -22.905 -1.324 28.747 1.00 92.81 95 ASP A CA 1
ATOM 767 C C . ASP A 1 95 ? -22.699 0.129 28.256 1.00 92.81 95 ASP A C 1
ATOM 769 O O . ASP A 1 95 ? -23.626 0.938 28.206 1.00 92.81 95 ASP A O 1
ATOM 773 N N . ASN A 1 96 ? -21.465 0.480 27.869 1.00 92.19 96 ASN A N 1
ATOM 774 C CA . ASN A 1 96 ? -21.115 1.821 27.394 1.00 92.19 96 ASN A CA 1
ATOM 775 C C . ASN A 1 96 ? -21.490 2.008 25.910 1.00 92.19 96 ASN A C 1
ATOM 777 O O . ASN A 1 96 ? -20.639 2.008 25.016 1.00 92.19 96 ASN A O 1
ATOM 781 N N . GLN A 1 97 ? -22.793 2.118 25.641 1.00 92.44 97 GLN A N 1
ATOM 782 C CA . GLN A 1 97 ? -23.332 2.207 24.279 1.00 92.44 97 GLN A CA 1
ATOM 783 C C . GLN A 1 97 ? -22.883 3.468 23.530 1.00 92.44 97 GLN A C 1
ATOM 785 O O . GLN A 1 97 ? -22.655 3.392 22.322 1.00 92.44 97 GLN A O 1
ATOM 790 N N . ASP A 1 98 ? -22.696 4.591 24.228 1.00 92.00 98 ASP A N 1
ATOM 791 C CA . ASP A 1 98 ? -22.280 5.857 23.614 1.00 92.00 98 ASP A CA 1
ATOM 792 C C . ASP A 1 98 ? -20.869 5.742 23.014 1.00 92.00 98 ASP A C 1
ATOM 794 O O . ASP A 1 98 ? -20.675 6.027 21.829 1.00 92.00 98 ASP A O 1
ATOM 798 N N . ALA A 1 99 ? -19.906 5.209 23.777 1.00 91.12 99 ALA A N 1
ATOM 799 C CA . ALA A 1 99 ? -18.541 4.984 23.293 1.00 91.12 99 ALA A CA 1
ATOM 800 C C . ALA A 1 99 ? -18.496 3.960 22.144 1.00 91.12 99 ALA A C 1
ATOM 802 O O . ALA A 1 99 ? -17.788 4.135 21.150 1.00 91.12 99 ALA A O 1
ATOM 803 N N . LEU A 1 100 ? -19.300 2.894 22.234 1.00 92.88 100 LEU A N 1
ATOM 804 C CA . LEU A 1 100 ? -19.416 1.903 21.161 1.00 92.88 100 LEU A CA 1
ATOM 805 C C . LEU A 1 100 ? -20.002 2.505 19.877 1.00 92.88 100 LEU A C 1
ATOM 807 O O . LEU A 1 100 ? -19.587 2.129 18.776 1.00 92.88 100 LEU A O 1
ATOM 811 N N . GLN A 1 101 ? -20.964 3.420 20.000 1.00 93.44 101 GLN A N 1
ATOM 812 C CA . GLN A 1 101 ? -21.575 4.101 18.866 1.00 93.44 101 GLN A CA 1
ATOM 813 C C . GLN A 1 101 ? -20.611 5.101 18.223 1.00 93.44 101 GLN A C 1
ATOM 815 O O . GLN A 1 101 ? -20.498 5.115 16.996 1.00 93.44 101 GLN A O 1
ATOM 820 N N . GLU A 1 102 ? -19.881 5.879 19.020 1.00 91.56 102 GLU A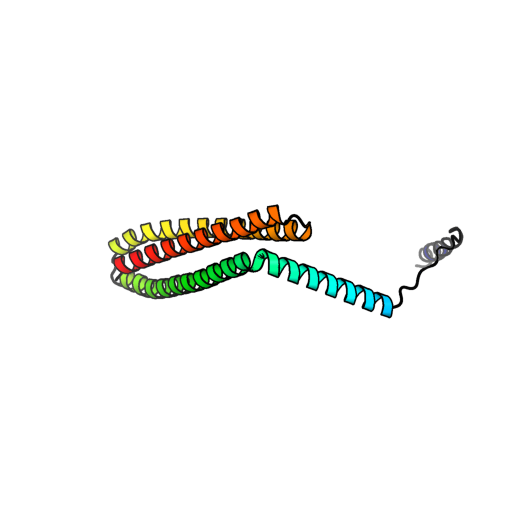 N 1
ATOM 821 C CA . GLU A 1 102 ? -18.861 6.809 18.528 1.00 91.56 102 GLU A CA 1
ATOM 822 C C . GLU A 1 102 ? -17.742 6.063 17.782 1.00 91.56 102 GLU A C 1
ATOM 824 O O . GLU A 1 102 ? -17.402 6.398 16.644 1.00 91.56 102 GLU A O 1
ATOM 829 N N . ALA A 1 103 ? -17.269 4.947 18.344 1.00 93.62 103 ALA A N 1
ATOM 830 C CA . ALA A 1 103 ? -16.281 4.080 17.711 1.00 93.62 103 ALA A CA 1
ATOM 831 C C . ALA A 1 103 ? -16.731 3.515 16.347 1.00 93.62 103 ALA A C 1
ATOM 833 O O . ALA A 1 103 ? -15.891 3.226 15.489 1.00 93.62 103 ALA A O 1
ATOM 834 N N . ASN A 1 104 ? -18.038 3.342 16.109 1.00 93.12 104 ASN A N 1
ATOM 835 C CA . ASN A 1 104 ? -18.537 2.792 14.845 1.00 93.12 104 ASN A CA 1
ATOM 836 C C . ASN A 1 104 ? -18.305 3.726 13.649 1.00 93.12 104 ASN A C 1
ATOM 838 O O . ASN A 1 104 ? -18.075 3.225 12.548 1.00 93.12 104 ASN A O 1
ATOM 842 N N . ALA A 1 105 ? -18.297 5.049 13.842 1.00 92.00 105 ALA A N 1
ATOM 843 C CA . ALA A 1 105 ? -18.007 5.989 12.757 1.00 92.00 105 ALA A CA 1
ATOM 844 C C . ALA A 1 105 ? -16.591 5.767 12.192 1.00 92.00 105 ALA A C 1
ATOM 846 O O . ALA A 1 105 ? -16.409 5.599 10.983 1.00 92.00 105 ALA A O 1
ATOM 847 N N . SER A 1 106 ? -15.601 5.644 13.078 1.00 94.06 106 SER A N 1
ATOM 848 C CA . SER A 1 106 ? -14.211 5.342 12.714 1.00 94.06 106 SER A CA 1
ATOM 849 C C . SER A 1 106 ? -14.061 3.962 12.060 1.00 94.06 106 SER A C 1
ATOM 851 O O . SER A 1 106 ? -13.222 3.774 11.179 1.00 94.06 106 SER A O 1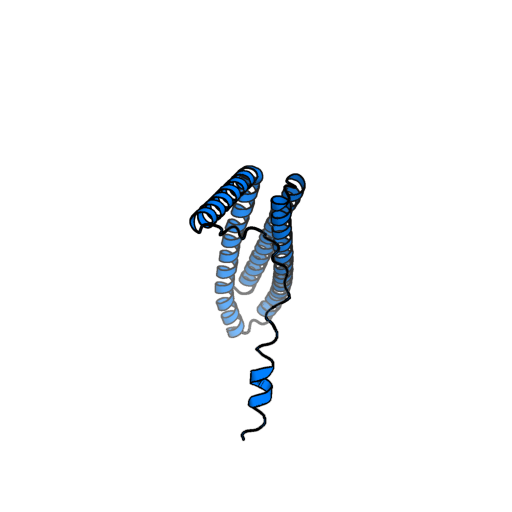
ATOM 853 N N . ARG A 1 107 ? -14.898 2.980 12.425 1.00 94.50 107 ARG A N 1
ATOM 854 C CA . ARG A 1 107 ? -14.889 1.649 11.786 1.00 94.50 107 ARG A CA 1
ATOM 855 C C . ARG A 1 107 ? -15.358 1.679 10.338 1.00 94.50 107 ARG A C 1
ATOM 857 O O . ARG A 1 107 ? -14.771 0.974 9.515 1.00 94.50 107 ARG A O 1
ATOM 864 N N . GLU A 1 108 ? -16.383 2.465 10.018 1.00 95.94 108 GLU A N 1
ATOM 865 C CA . GLU A 1 108 ? -16.836 2.598 8.629 1.00 95.94 108 GLU A CA 1
ATOM 866 C C . GLU A 1 108 ? -15.762 3.273 7.767 1.00 95.94 108 GLU A C 1
ATOM 868 O O . GLU A 1 108 ? -15.434 2.765 6.695 1.00 95.94 108 GLU A O 1
ATOM 873 N N . GLN A 1 109 ? -15.084 4.300 8.285 1.00 96.31 109 GLN A N 1
ATOM 874 C CA . GLN A 1 109 ? -13.932 4.905 7.602 1.00 96.31 109 GLN A CA 1
ATOM 875 C C . GLN A 1 109 ? -12.781 3.901 7.395 1.00 96.31 109 GLN A C 1
ATOM 877 O O . GLN A 1 109 ? -12.181 3.835 6.321 1.00 96.31 109 GLN A O 1
ATOM 882 N N . ILE A 1 110 ? -12.494 3.039 8.381 1.00 97.25 110 ILE A N 1
ATOM 883 C CA . ILE A 1 110 ? -11.506 1.955 8.223 1.00 97.25 110 ILE A CA 1
ATOM 884 C C . ILE A 1 110 ? -11.917 0.981 7.110 1.00 97.25 110 ILE A C 1
ATOM 886 O O . ILE A 1 110 ? -11.059 0.473 6.381 1.00 97.25 110 ILE A O 1
ATOM 890 N N . LYS A 1 111 ? -13.211 0.677 6.978 1.00 97.38 111 LYS A N 1
ATOM 891 C CA . LYS A 1 111 ? -13.727 -0.210 5.930 1.00 97.38 111 LYS A CA 1
ATOM 892 C C . LYS A 1 111 ? -13.548 0.407 4.544 1.00 97.38 111 LYS A C 1
ATOM 894 O O . LYS A 1 111 ? -13.098 -0.297 3.641 1.00 97.38 111 LYS A O 1
ATOM 899 N N . GLU A 1 112 ? -13.822 1.699 4.395 1.00 97.38 112 GLU A N 1
ATOM 900 C CA . GLU A 1 112 ? -13.550 2.451 3.166 1.00 97.38 112 GLU A CA 1
ATOM 901 C C . GLU A 1 112 ? -12.058 2.416 2.815 1.00 97.38 112 GLU A C 1
ATOM 903 O O . GLU A 1 112 ? -11.700 1.982 1.718 1.00 97.38 112 GLU A O 1
ATOM 908 N N . LEU A 1 113 ? -11.173 2.716 3.775 1.00 97.38 113 LEU A N 1
ATOM 909 C CA . LEU A 1 113 ? -9.723 2.625 3.570 1.00 97.38 113 LEU A CA 1
ATOM 910 C C . LEU A 1 113 ? -9.270 1.222 3.149 1.00 97.38 113 LEU A C 1
ATOM 912 O O . LEU A 1 113 ? -8.394 1.087 2.297 1.00 97.38 113 LEU A O 1
ATOM 916 N N . ASN A 1 114 ? -9.845 0.157 3.717 1.00 97.56 114 ASN A N 1
ATOM 917 C CA . ASN A 1 114 ? -9.497 -1.212 3.322 1.00 97.56 114 ASN A CA 1
ATOM 918 C C . ASN A 1 114 ? -9.877 -1.506 1.863 1.00 97.56 114 ASN A C 1
ATOM 920 O O . ASN A 1 114 ? -9.117 -2.189 1.171 1.00 97.56 114 ASN A O 1
ATOM 924 N N . ASN A 1 115 ? -11.018 -0.992 1.398 1.00 98.00 115 ASN A N 1
ATOM 925 C CA . ASN A 1 115 ? -11.438 -1.134 0.005 1.00 98.00 115 ASN A CA 1
ATOM 926 C C . ASN A 1 115 ? -10.475 -0.387 -0.925 1.00 98.00 115 ASN A C 1
ATOM 928 O O . ASN A 1 115 ? -9.953 -0.983 -1.867 1.00 98.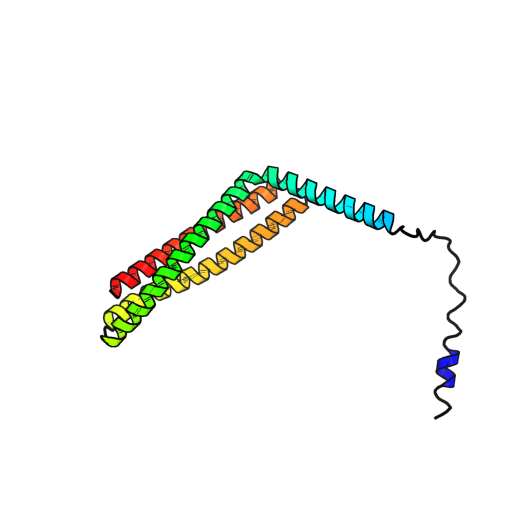00 115 ASN A O 1
ATOM 932 N N . GLU A 1 116 ? -10.147 0.866 -0.599 1.00 97.75 116 GLU A N 1
ATOM 933 C CA . GLU A 1 116 ? -9.187 1.669 -1.363 1.00 97.75 116 GLU A CA 1
ATOM 934 C C . GLU A 1 116 ? -7.800 1.011 -1.421 1.00 97.75 116 GLU A C 1
ATOM 936 O O . GLU A 1 116 ? -7.195 0.919 -2.489 1.00 97.75 116 GLU A O 1
ATOM 941 N N . ILE A 1 117 ? -7.301 0.485 -0.295 1.00 98.00 117 ILE A N 1
ATOM 942 C CA . ILE A 1 117 ? -6.038 -0.272 -0.239 1.00 98.00 117 ILE A CA 1
ATOM 943 C C . ILE A 1 117 ? -6.092 -1.495 -1.164 1.00 98.00 117 ILE A C 1
ATOM 945 O O . ILE A 1 117 ? -5.085 -1.827 -1.801 1.00 98.00 117 ILE A O 1
ATOM 949 N N . GLY A 1 118 ? -7.240 -2.175 -1.227 1.00 97.94 118 GLY A N 1
ATOM 950 C CA . GLY A 1 118 ? -7.474 -3.310 -2.116 1.00 97.94 118 GLY A CA 1
ATOM 951 C C . GLY A 1 118 ? -7.406 -2.923 -3.593 1.00 97.94 118 GLY A C 1
ATOM 952 O O . GLY A 1 118 ? -6.764 -3.623 -4.378 1.00 97.94 118 GLY A O 1
ATOM 953 N N . ASP A 1 119 ? -7.998 -1.794 -3.970 1.00 98.25 119 ASP A N 1
ATOM 954 C CA . ASP A 1 119 ? -7.965 -1.306 -5.350 1.00 98.25 119 ASP A CA 1
ATOM 955 C C . ASP A 1 119 ? -6.580 -0.787 -5.750 1.00 98.25 119 ASP A C 1
ATOM 957 O O . ASP A 1 119 ? -6.088 -1.132 -6.826 1.00 98.25 119 ASP A O 1
ATOM 961 N N . ILE A 1 120 ? -5.882 -0.083 -4.853 1.00 98.25 120 ILE A N 1
ATOM 962 C CA . ILE A 1 120 ? -4.474 0.297 -5.053 1.00 98.25 120 ILE A CA 1
ATOM 963 C C . ILE A 1 120 ? -3.611 -0.956 -5.250 1.00 98.25 120 ILE A C 1
ATOM 965 O O . ILE A 1 120 ? -2.736 -0.989 -6.114 1.00 98.25 120 ILE A O 1
ATOM 969 N N . GLN A 1 121 ? -3.866 -2.030 -4.496 1.00 97.81 121 GLN A N 1
ATOM 970 C CA . GLN A 1 121 ? -3.113 -3.274 -4.643 1.00 97.81 121 GLN A CA 1
ATOM 971 C C . GLN A 1 121 ? -3.293 -3.921 -6.024 1.00 97.81 121 GLN A C 1
ATOM 973 O O . GLN A 1 121 ? -2.335 -4.511 -6.533 1.00 97.81 121 GLN A O 1
ATOM 978 N N . LYS A 1 122 ? -4.480 -3.814 -6.632 1.00 98.31 122 LYS A N 1
ATOM 979 C CA . LYS A 1 122 ? -4.711 -4.269 -8.013 1.00 98.31 122 LYS A CA 1
ATOM 980 C C . LYS A 1 122 ? -3.897 -3.428 -8.994 1.00 98.31 122 LYS A C 1
ATOM 982 O O . LYS A 1 122 ? -3.104 -3.995 -9.737 1.00 98.31 122 LYS A O 1
ATOM 987 N N . GLN A 1 123 ? -3.970 -2.101 -8.884 1.00 98.25 123 GLN A N 1
ATOM 988 C CA . GLN A 1 123 ? -3.205 -1.182 -9.737 1.00 98.25 123 GLN A CA 1
ATOM 989 C C . GLN A 1 123 ? -1.690 -1.419 -9.641 1.00 98.25 123 GLN A C 1
ATOM 991 O O . GLN A 1 123 ? -0.997 -1.429 -10.654 1.00 98.25 123 GLN A O 1
ATOM 996 N N . ILE A 1 124 ? -1.166 -1.696 -8.439 1.00 97.94 124 ILE A N 1
ATOM 997 C CA . ILE A 1 124 ? 0.247 -2.068 -8.243 1.00 97.94 124 ILE A CA 1
ATOM 998 C C . ILE A 1 124 ? 0.599 -3.338 -9.025 1.00 97.94 124 ILE A C 1
ATOM 1000 O O . ILE A 1 124 ? 1.696 -3.438 -9.576 1.00 97.94 124 ILE A O 1
ATOM 1004 N N . ASN A 1 125 ? -0.281 -4.340 -9.024 1.00 97.62 125 ASN A N 1
ATOM 1005 C CA . ASN A 1 125 ? -0.034 -5.590 -9.740 1.00 97.62 125 ASN A CA 1
ATOM 1006 C C . ASN A 1 125 ? -0.061 -5.366 -11.254 1.00 97.62 125 ASN A C 1
ATOM 1008 O O . ASN A 1 125 ? 0.829 -5.862 -11.943 1.00 97.62 125 ASN A O 1
ATOM 1012 N N . ASP A 1 126 ? -1.011 -4.573 -11.743 1.00 98.19 126 ASP A N 1
ATOM 1013 C CA . ASP A 1 126 ? -1.124 -4.230 -13.160 1.00 98.19 126 ASP A CA 1
ATOM 1014 C C . ASP A 1 126 ? 0.116 -3.460 -13.638 1.00 98.19 126 ASP A C 1
ATOM 1016 O O . ASP A 1 126 ? 0.754 -3.858 -14.612 1.00 98.19 126 ASP A O 1
ATOM 1020 N N . ALA A 1 127 ? 0.549 -2.438 -12.890 1.00 97.44 127 ALA A N 1
ATOM 1021 C CA . ALA A 1 127 ? 1.751 -1.664 -13.202 1.00 97.44 127 ALA A CA 1
ATOM 1022 C C . ALA A 1 127 ? 3.033 -2.516 -13.161 1.00 97.44 127 ALA A C 1
ATOM 1024 O O . ALA A 1 127 ? 3.928 -2.337 -13.984 1.00 97.44 127 ALA A O 1
ATOM 1025 N N . ARG A 1 128 ? 3.128 -3.492 -12.247 1.00 96.69 128 ARG A N 1
ATOM 1026 C CA . ARG A 1 128 ? 4.257 -4.440 -12.215 1.00 96.69 128 ARG A CA 1
ATOM 1027 C C . ARG A 1 128 ? 4.284 -5.377 -13.412 1.00 96.69 128 ARG A C 1
ATOM 1029 O O . ARG A 1 128 ? 5.372 -5.704 -13.885 1.00 96.69 128 ARG A O 1
ATOM 1036 N N . ASN A 1 129 ? 3.120 -5.844 -13.853 1.00 96.81 129 ASN A N 1
ATOM 1037 C CA . ASN A 1 129 ? 3.021 -6.686 -15.038 1.00 96.81 129 ASN A CA 1
ATOM 1038 C C . ASN A 1 129 ? 3.429 -5.880 -16.275 1.00 96.81 129 ASN A C 1
ATOM 1040 O O . ASN A 1 129 ? 4.321 -6.314 -16.993 1.00 96.81 129 ASN A O 1
ATOM 1044 N N . ALA A 1 130 ? 2.908 -4.659 -16.424 1.00 96.12 130 ALA A N 1
ATOM 1045 C CA . ALA A 1 130 ? 3.297 -3.754 -17.503 1.00 96.12 130 ALA A CA 1
ATOM 1046 C C . ALA A 1 130 ? 4.807 -3.449 -17.496 1.00 96.12 130 ALA A C 1
ATOM 1048 O O . ALA A 1 130 ? 5.467 -3.585 -18.519 1.00 96.12 130 ALA A O 1
ATOM 1049 N N . PHE A 1 131 ? 5.395 -3.142 -16.331 1.00 95.81 131 PHE A N 1
ATOM 1050 C CA . PHE A 1 131 ? 6.848 -2.983 -16.196 1.00 95.81 131 PHE A CA 1
ATOM 1051 C C . PHE A 1 131 ? 7.607 -4.207 -16.719 1.00 95.81 131 PHE A C 1
ATOM 1053 O O . PHE A 1 131 ? 8.558 -4.077 -17.485 1.00 95.81 131 PHE A O 1
ATOM 1060 N N . ARG A 1 132 ? 7.185 -5.408 -16.316 1.00 93.19 132 ARG A N 1
ATOM 1061 C CA . ARG A 1 132 ? 7.831 -6.651 -16.735 1.00 93.19 132 ARG A CA 1
ATOM 1062 C C . ARG A 1 132 ? 7.733 -6.865 -18.244 1.00 93.19 132 ARG A C 1
ATOM 1064 O O . ARG A 1 132 ? 8.718 -7.304 -18.834 1.00 93.19 132 ARG A O 1
ATOM 1071 N N . ASP A 1 133 ? 6.582 -6.579 -18.835 1.00 94.69 133 ASP A N 1
ATOM 1072 C CA . ASP A 1 133 ? 6.340 -6.769 -20.263 1.00 94.69 133 ASP A CA 1
ATOM 1073 C C . ASP A 1 133 ? 7.176 -5.780 -21.090 1.00 94.69 133 ASP A C 1
ATOM 1075 O O . ASP A 1 133 ? 7.882 -6.186 -22.012 1.00 94.69 133 ASP A O 1
ATOM 1079 N N . GLU A 1 134 ? 7.215 -4.504 -20.698 1.00 94.62 134 GLU A N 1
ATOM 1080 C CA . GLU A 1 134 ? 8.019 -3.486 -21.387 1.00 94.62 134 GLU A CA 1
ATOM 1081 C C . GLU A 1 134 ? 9.523 -3.751 -21.281 1.00 94.62 134 GLU A C 1
ATOM 1083 O O . GLU A 1 134 ? 10.265 -3.577 -22.250 1.00 94.62 134 GLU A O 1
ATOM 1088 N N . VAL A 1 135 ? 9.978 -4.257 -20.134 1.00 90.81 135 VAL A N 1
ATOM 1089 C CA . VAL A 1 135 ? 11.360 -4.707 -19.959 1.00 90.81 135 VAL A CA 1
ATOM 1090 C C . VAL A 1 135 ? 11.693 -5.879 -20.890 1.00 90.81 135 VAL A C 1
ATOM 1092 O O . VAL A 1 135 ? 12.774 -5.906 -2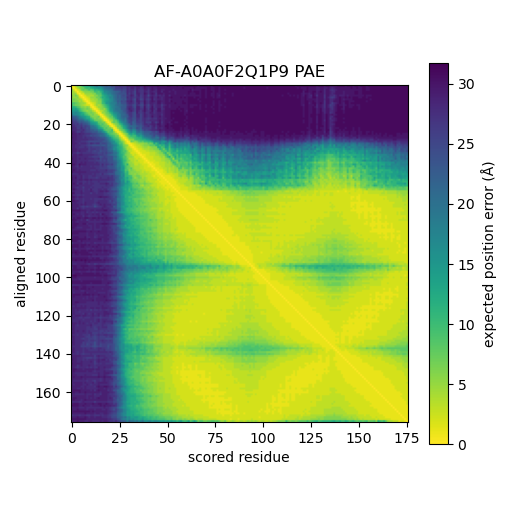1.476 1.00 90.81 135 VAL A O 1
ATOM 1095 N N . GLN A 1 136 ? 10.782 -6.844 -21.054 1.00 88.62 136 GLN A N 1
ATOM 1096 C CA . GLN A 1 136 ? 10.982 -7.969 -21.976 1.00 88.62 136 GLN A CA 1
ATOM 1097 C C . GLN A 1 136 ? 11.013 -7.527 -23.442 1.00 88.62 136 GLN A C 1
ATOM 1099 O O . GLN A 1 136 ? 11.744 -8.117 -24.234 1.00 88.62 136 GLN A O 1
ATOM 1104 N N . ASN A 1 137 ? 10.267 -6.476 -23.778 1.00 90.12 137 ASN A N 1
ATOM 1105 C CA . ASN A 1 137 ? 10.228 -5.890 -25.115 1.00 90.12 137 ASN A CA 1
ATOM 1106 C C . ASN A 1 137 ? 11.394 -4.922 -25.395 1.00 90.12 137 ASN A C 1
ATOM 1108 O O . ASN A 1 137 ? 11.522 -4.437 -26.516 1.00 90.12 137 ASN A O 1
ATOM 1112 N N . GLY A 1 138 ? 12.251 -4.638 -24.405 1.00 87.25 138 GLY A N 1
ATOM 1113 C CA . GLY A 1 138 ? 13.378 -3.707 -24.540 1.00 87.25 138 GLY A CA 1
ATOM 1114 C C . GLY A 1 138 ? 12.982 -2.225 -24.516 1.00 87.25 138 GLY A C 1
ATOM 1115 O O . GLY A 1 138 ? 13.809 -1.360 -24.805 1.00 87.25 138 GLY A O 1
ATOM 1116 N N . ASN A 1 139 ? 11.742 -1.905 -24.139 1.00 92.62 139 ASN A N 1
ATOM 1117 C CA . ASN A 1 139 ? 11.211 -0.544 -24.093 1.00 92.62 139 ASN A CA 1
ATOM 1118 C C . ASN A 1 139 ? 11.548 0.134 -22.754 1.00 92.62 139 ASN A C 1
ATOM 1120 O O . ASN A 1 139 ? 10.671 0.435 -21.943 1.00 92.62 139 ASN A O 1
ATOM 1124 N N . ILE A 1 140 ? 12.838 0.387 -22.514 1.00 90.50 140 ILE A N 1
ATOM 1125 C CA . ILE A 1 140 ? 13.354 0.847 -21.210 1.00 90.50 140 ILE A CA 1
ATOM 1126 C C . ILE A 1 140 ? 12.687 2.143 -20.722 1.00 90.50 140 ILE A C 1
ATOM 1128 O O . ILE A 1 140 ? 12.289 2.230 -19.564 1.00 90.50 140 ILE A O 1
ATOM 1132 N N . ALA A 1 141 ? 12.479 3.125 -21.603 1.00 91.88 141 ALA A N 1
ATOM 1133 C CA . ALA A 1 141 ? 11.842 4.389 -21.226 1.00 91.88 141 ALA A CA 1
ATOM 1134 C C . ALA A 1 141 ? 10.385 4.214 -20.750 1.00 91.88 141 ALA A C 1
ATOM 1136 O O . ALA A 1 141 ? 9.945 4.898 -19.827 1.00 91.88 141 ALA A O 1
ATOM 1137 N N . VAL A 1 142 ? 9.637 3.283 -21.353 1.00 94.44 142 VAL A N 1
ATOM 1138 C CA . VAL A 1 142 ? 8.248 2.992 -20.958 1.00 94.44 142 VAL A CA 1
ATOM 1139 C C . VAL A 1 142 ? 8.228 2.177 -19.665 1.00 94.44 142 VAL A C 1
ATOM 1141 O O . VAL A 1 142 ? 7.467 2.486 -18.746 1.00 94.44 142 VAL A O 1
ATOM 1144 N N . ALA A 1 143 ? 9.133 1.202 -19.541 1.00 94.31 143 ALA A N 1
ATOM 1145 C CA . ALA A 1 143 ? 9.345 0.455 -18.306 1.00 94.31 143 ALA A CA 1
ATOM 1146 C C . ALA A 1 143 ? 9.648 1.386 -17.117 1.00 94.31 143 ALA A C 1
ATOM 1148 O O . ALA A 1 143 ? 9.050 1.225 -16.052 1.00 94.31 143 ALA A O 1
ATOM 1149 N N . GLN A 1 144 ? 10.487 2.409 -17.310 1.00 94.69 144 GLN A N 1
ATOM 1150 C CA . GLN A 1 144 ? 10.769 3.416 -16.284 1.00 94.69 144 GLN A CA 1
ATOM 1151 C C . GLN A 1 144 ? 9.488 4.096 -15.771 1.00 94.69 144 GLN A C 1
ATOM 1153 O O . GLN A 1 144 ? 9.298 4.263 -14.565 1.00 94.69 144 GLN A O 1
ATOM 1158 N N . GLY A 1 145 ? 8.568 4.446 -16.673 1.00 96.19 145 GLY A N 1
ATOM 1159 C CA . GLY A 1 145 ? 7.272 5.014 -16.299 1.00 96.19 145 GLY A CA 1
ATOM 1160 C C . GLY A 1 145 ? 6.449 4.072 -15.415 1.00 96.19 145 GLY A C 1
ATOM 1161 O O . GLY A 1 145 ? 5.884 4.494 -14.405 1.00 96.19 145 GLY A O 1
ATOM 1162 N N . HIS A 1 146 ? 6.424 2.779 -15.744 1.00 97.19 146 HIS A N 1
ATOM 1163 C CA . HIS A 1 146 ? 5.684 1.787 -14.965 1.00 97.19 146 HIS A CA 1
ATOM 1164 C C . HIS A 1 146 ? 6.292 1.522 -13.585 1.00 97.19 146 HIS A C 1
ATOM 1166 O O . HIS A 1 146 ? 5.541 1.420 -12.614 1.00 97.19 146 HIS A O 1
ATOM 1172 N N . ILE A 1 147 ? 7.621 1.441 -13.452 1.00 97.00 147 ILE A N 1
ATOM 1173 C CA . ILE A 1 147 ? 8.240 1.243 -12.132 1.00 97.00 147 ILE A CA 1
ATOM 1174 C C . ILE A 1 147 ? 8.077 2.478 -11.234 1.00 97.00 147 ILE A C 1
ATOM 1176 O O . ILE A 1 147 ? 7.795 2.322 -10.046 1.00 97.00 147 ILE A O 1
ATOM 1180 N N . ASN A 1 148 ? 8.124 3.688 -11.797 1.00 97.75 148 ASN A N 1
ATOM 1181 C CA . ASN A 1 148 ? 7.810 4.915 -11.060 1.00 97.75 148 ASN A CA 1
ATOM 1182 C C . ASN A 1 148 ? 6.351 4.914 -10.582 1.00 97.75 148 ASN A C 1
ATOM 1184 O O . ASN A 1 148 ? 6.084 5.165 -9.410 1.00 97.75 148 ASN A O 1
ATOM 1188 N N . SER A 1 149 ? 5.411 4.496 -11.436 1.00 98.00 149 SER A N 1
ATOM 1189 C CA . SER A 1 149 ? 4.011 4.317 -11.033 1.00 98.00 149 SER A CA 1
ATOM 1190 C C . SER A 1 149 ? 3.856 3.299 -9.893 1.00 98.00 149 SER A C 1
ATOM 1192 O O . SER A 1 149 ? 3.077 3.518 -8.966 1.00 98.00 149 SER A O 1
ATOM 1194 N N . VAL A 1 150 ? 4.631 2.206 -9.897 1.00 98.31 150 VAL A N 1
ATOM 1195 C CA . VAL A 1 150 ? 4.653 1.246 -8.779 1.00 98.31 150 VAL A CA 1
ATOM 1196 C C . VAL A 1 150 ? 5.129 1.906 -7.482 1.00 98.31 150 VAL A C 1
ATOM 1198 O O . VAL A 1 150 ? 4.561 1.617 -6.427 1.00 98.31 150 VAL A O 1
ATOM 1201 N N . ILE A 1 151 ? 6.147 2.767 -7.537 1.00 98.44 151 ILE A N 1
ATOM 1202 C CA . ILE A 1 151 ? 6.662 3.510 -6.376 1.00 98.44 151 ILE A CA 1
ATOM 1203 C C . ILE A 1 151 ? 5.593 4.461 -5.824 1.00 98.44 151 ILE A C 1
ATOM 1205 O O . ILE A 1 151 ? 5.319 4.435 -4.620 1.00 98.44 151 ILE A O 1
ATOM 1209 N N . ASP A 1 152 ? 4.935 5.228 -6.692 1.00 98.50 152 ASP A N 1
ATOM 1210 C CA . ASP A 1 152 ? 3.879 6.168 -6.302 1.00 98.50 152 ASP A CA 1
ATOM 1211 C C . ASP A 1 152 ? 2.699 5.440 -5.651 1.00 98.50 152 ASP A C 1
ATOM 1213 O O . ASP A 1 152 ? 2.234 5.811 -4.571 1.00 98.50 152 ASP A O 1
ATOM 1217 N N . LEU A 1 153 ? 2.253 4.339 -6.259 1.00 98.56 153 LEU A N 1
ATOM 1218 C CA . LEU A 1 153 ? 1.152 3.535 -5.734 1.00 98.56 153 LEU A CA 1
ATOM 1219 C C . LEU A 1 153 ? 1.505 2.858 -4.403 1.00 98.56 153 LEU A C 1
ATOM 1221 O O . LEU A 1 153 ? 0.650 2.754 -3.524 1.00 98.56 153 LEU A O 1
ATOM 1225 N N . LEU A 1 154 ? 2.748 2.399 -4.222 1.00 98.44 154 LEU A N 1
ATOM 1226 C CA . LEU A 1 154 ? 3.208 1.855 -2.940 1.00 98.44 154 LEU A CA 1
ATOM 1227 C C . LEU A 1 154 ? 3.250 2.928 -1.851 1.00 98.44 154 LEU A C 1
ATOM 1229 O O . LEU A 1 154 ? 2.824 2.660 -0.728 1.00 98.44 154 LEU A O 1
ATOM 1233 N N . THR A 1 155 ? 3.710 4.131 -2.189 1.00 98.56 155 THR A N 1
ATOM 1234 C CA . THR A 1 155 ? 3.714 5.287 -1.282 1.00 98.56 155 THR A CA 1
ATOM 1235 C C . THR A 1 155 ? 2.291 5.642 -0.859 1.00 98.56 155 THR A C 1
ATOM 1237 O O . THR A 1 155 ? 1.998 5.741 0.333 1.00 98.56 155 THR A O 1
ATOM 1240 N N . LEU A 1 156 ? 1.372 5.734 -1.824 1.00 98.50 156 LEU A N 1
ATOM 1241 C CA . LEU A 1 156 ? -0.044 5.977 -1.564 1.00 98.50 156 LEU A CA 1
ATOM 1242 C C . LEU A 1 156 ? -0.652 4.881 -0.677 1.00 98.50 156 LEU A C 1
ATOM 1244 O O . LEU A 1 156 ? -1.357 5.183 0.286 1.00 98.50 156 LEU A O 1
ATOM 1248 N N . GLN A 1 157 ? -0.355 3.609 -0.963 1.00 98.38 157 GLN A N 1
ATOM 1249 C CA . GLN A 1 157 ? -0.826 2.482 -0.157 1.00 98.38 157 GLN A CA 1
ATOM 1250 C C . GLN A 1 157 ? -0.343 2.579 1.296 1.00 98.38 157 GLN A C 1
ATOM 1252 O O . GLN A 1 157 ? -1.135 2.356 2.213 1.00 98.38 157 GLN A O 1
ATOM 1257 N N . ASN A 1 158 ? 0.932 2.914 1.516 1.00 98.50 158 ASN A N 1
ATOM 1258 C CA . ASN A 1 158 ? 1.489 3.100 2.856 1.00 98.50 158 ASN A CA 1
ATOM 1259 C C . ASN A 1 158 ? 0.784 4.248 3.585 1.00 98.50 158 ASN A C 1
ATOM 1261 O O . ASN A 1 158 ? 0.340 4.051 4.715 1.00 98.50 158 ASN A O 1
ATOM 1265 N N . GLY A 1 159 ? 0.565 5.385 2.917 1.00 98.38 159 GLY A N 1
ATOM 1266 C CA . GLY A 1 159 ? -0.192 6.510 3.475 1.00 98.38 159 GLY A CA 1
ATOM 1267 C C . GLY A 1 159 ? -1.611 6.126 3.912 1.00 98.38 159 GLY A C 1
ATOM 1268 O O . GLY A 1 159 ? -2.046 6.481 5.005 1.00 98.38 159 GLY A O 1
ATOM 1269 N N . LYS A 1 160 ? -2.321 5.309 3.122 1.00 98.25 160 LYS A N 1
ATOM 1270 C CA . LYS A 1 160 ? -3.650 4.793 3.504 1.00 98.25 160 LYS A CA 1
ATOM 1271 C C . LYS A 1 160 ? -3.598 3.869 4.725 1.00 98.25 160 LYS A C 1
ATOM 1273 O O . LYS A 1 160 ? -4.507 3.889 5.553 1.00 98.25 160 LYS A O 1
ATOM 1278 N N . ILE A 1 161 ? -2.536 3.075 4.870 1.00 98.19 161 ILE A N 1
ATOM 1279 C CA . ILE A 1 161 ? -2.340 2.236 6.060 1.00 98.19 161 ILE A CA 1
ATOM 1280 C C . ILE A 1 161 ? -2.038 3.103 7.290 1.00 98.19 161 ILE A C 1
ATOM 1282 O O . ILE A 1 161 ? -2.548 2.790 8.363 1.00 98.19 161 ILE A O 1
ATOM 1286 N N . VAL A 1 162 ? -1.280 4.197 7.151 1.00 98.44 162 VAL A N 1
ATOM 1287 C CA . VAL A 1 162 ? -1.075 5.174 8.237 1.00 98.44 162 VAL A CA 1
ATOM 1288 C C . VAL A 1 162 ? -2.410 5.769 8.684 1.00 98.44 162 VAL A C 1
ATOM 1290 O O . VAL A 1 162 ? -2.729 5.683 9.866 1.00 98.44 162 VAL A O 1
ATOM 1293 N N . GLY A 1 163 ? -3.252 6.232 7.755 1.00 97.62 163 GLY A N 1
ATOM 1294 C CA . GLY A 1 163 ? -4.593 6.725 8.100 1.00 97.62 163 GLY A CA 1
ATOM 1295 C C . GLY A 1 163 ? -5.447 5.675 8.827 1.00 97.62 163 GLY A C 1
ATOM 1296 O O . GLY A 1 163 ? -6.140 5.974 9.796 1.00 97.62 163 GLY A O 1
ATOM 1297 N N . LYS A 1 164 ? -5.335 4.395 8.447 1.00 97.88 164 LYS A N 1
ATOM 1298 C CA . LYS A 1 164 ? -5.983 3.299 9.185 1.00 97.88 164 LYS A CA 1
ATOM 1299 C C . LYS A 1 164 ? -5.438 3.158 10.613 1.00 97.88 164 LYS A C 1
ATOM 1301 O O . LYS A 1 164 ? -6.211 2.885 11.525 1.00 97.88 164 LYS A O 1
ATOM 1306 N N . ILE A 1 165 ? -4.128 3.298 10.817 1.00 98.12 165 ILE A N 1
ATOM 1307 C CA . ILE A 1 165 ? -3.497 3.242 12.147 1.00 98.12 165 ILE A CA 1
ATOM 1308 C C . ILE A 1 165 ? -4.003 4.380 13.039 1.00 98.12 165 ILE A C 1
ATOM 1310 O O . ILE A 1 165 ? -4.258 4.139 14.220 1.00 98.12 165 ILE A O 1
ATOM 1314 N N . GLU A 1 166 ? -4.173 5.579 12.483 1.00 98.12 166 GLU A N 1
ATOM 1315 C CA . GLU A 1 166 ? -4.717 6.749 13.185 1.00 98.12 166 GLU A CA 1
ATOM 1316 C C . GLU A 1 166 ? -6.164 6.512 13.626 1.00 98.12 166 GLU A C 1
ATOM 1318 O O . GLU A 1 166 ? -6.481 6.688 14.800 1.00 98.12 166 GLU A O 1
ATOM 1323 N N . LEU A 1 167 ? -7.021 5.996 12.739 1.00 97.69 167 LEU A N 1
ATOM 1324 C CA . LEU A 1 167 ? -8.402 5.652 13.095 1.00 97.69 167 LEU A CA 1
ATOM 1325 C C . LEU A 1 167 ? -8.475 4.563 14.168 1.00 97.69 167 LEU A C 1
ATOM 1327 O O . LEU A 1 167 ? -9.294 4.643 15.078 1.00 97.69 167 LEU A O 1
ATOM 1331 N N . LEU A 1 168 ? -7.601 3.555 14.105 1.00 98.00 168 LEU A N 1
ATOM 1332 C CA . LEU A 1 168 ? -7.518 2.542 15.158 1.00 98.00 168 LEU A CA 1
ATOM 1333 C C . LEU A 1 168 ? -7.077 3.148 16.494 1.00 98.00 168 LEU A C 1
ATOM 1335 O O . LEU A 1 168 ? -7.576 2.732 17.533 1.00 98.00 168 LEU A O 1
ATOM 1339 N N . ALA A 1 169 ? -6.153 4.112 16.484 1.00 97.62 169 ALA A N 1
ATOM 1340 C CA . ALA A 1 169 ? -5.737 4.816 17.693 1.00 97.62 169 ALA A CA 1
ATOM 1341 C C . ALA A 1 169 ? -6.878 5.658 18.281 1.00 97.62 169 ALA A C 1
ATOM 1343 O O . ALA A 1 169 ? -7.090 5.610 19.486 1.00 97.62 169 ALA A O 1
ATOM 1344 N N . HIS A 1 170 ? -7.649 6.338 17.433 1.00 97.38 170 HIS A N 1
ATOM 1345 C CA . HIS A 1 170 ? -8.832 7.079 17.860 1.00 97.38 170 HIS A CA 1
ATOM 1346 C C . HIS A 1 170 ? -9.879 6.157 18.504 1.00 97.38 170 HIS A C 1
ATOM 1348 O O . HIS A 1 170 ? -10.430 6.489 19.548 1.00 97.38 170 HIS A O 1
ATOM 1354 N N . ILE A 1 171 ? -10.139 4.980 17.925 1.00 97.00 171 ILE A N 1
ATOM 1355 C CA . ILE A 1 171 ? -11.067 4.013 18.532 1.00 97.00 171 ILE A CA 1
ATOM 1356 C C . ILE A 1 171 ? -10.550 3.551 19.900 1.00 97.00 171 ILE A C 1
ATOM 1358 O O . ILE A 1 171 ? -11.339 3.432 20.830 1.00 97.00 171 ILE A O 1
ATOM 1362 N N . ILE A 1 172 ? -9.243 3.296 20.028 1.00 96.62 172 ILE A N 1
ATOM 1363 C CA . ILE A 1 172 ? -8.639 2.933 21.317 1.00 96.62 172 ILE A CA 1
ATOM 1364 C C . ILE A 1 172 ? -8.905 4.031 22.353 1.00 96.62 172 ILE A C 1
ATOM 1366 O O . ILE A 1 172 ? -9.329 3.699 23.447 1.00 96.62 172 ILE A O 1
ATOM 1370 N N . GLU A 1 173 ? -8.717 5.303 21.996 1.00 96.38 173 GLU A N 1
ATOM 1371 C CA . GLU A 1 173 ? -8.963 6.448 22.886 1.00 96.38 173 GLU A CA 1
ATOM 1372 C C . GLU A 1 173 ? -10.432 6.574 23.319 1.00 96.38 173 GLU A C 1
ATOM 1374 O O . GLU A 1 173 ? -10.697 6.895 24.471 1.00 96.38 173 GLU A O 1
ATOM 1379 N N . ILE A 1 174 ? -11.388 6.284 22.428 1.00 94.56 174 ILE A N 1
ATOM 1380 C CA . ILE A 1 174 ? -12.824 6.296 22.765 1.00 94.56 174 ILE A CA 1
ATOM 1381 C C . ILE A 1 174 ? -13.176 5.188 23.772 1.00 94.56 174 ILE A C 1
ATOM 1383 O O . ILE A 1 174 ? -14.065 5.362 24.604 1.00 94.56 174 ILE A O 1
ATOM 1387 N N . LEU A 1 175 ? -12.540 4.017 23.652 1.00 93.56 175 LEU A N 1
ATOM 1388 C CA . LEU A 1 175 ? -12.923 2.816 24.401 1.00 93.56 175 LEU A CA 1
ATOM 1389 C C . LEU A 1 175 ? -12.102 2.572 25.675 1.00 93.56 175 LEU A C 1
ATOM 1391 O O . LEU A 1 175 ? -12.478 1.698 26.456 1.00 93.56 175 LEU A O 1
ATOM 1395 N N . SER A 1 176 ? -10.981 3.273 25.853 1.00 90.81 176 SER A N 1
ATOM 1396 C CA . SER A 1 176 ? -10.109 3.198 27.035 1.00 90.81 176 SER A CA 1
ATOM 1397 C C . SER A 1 176 ? -10.618 4.046 28.191 1.00 90.81 176 SER A C 1
ATOM 1399 O O . SER A 1 176 ? -10.577 3.549 29.337 1.00 90.81 176 SER A O 1
#

Foldseek 3Di:
DPPPVVVVVVVVPPPPDDDDPPPDDPPPCPPVNVVVVVVVVVVVVVVLVVVVCVLCVVLVVLLVVLVVLLVVLVVLLVVLVVLLVVLVVVCVVVVVVVLVVVLVVLVVVLVVLVVVLVVLVVLLVVLVVQLVVCSVVVVSVSNVVSSVVNSVSSVVSSVSSVSSSVSSVVSSVSRD

pLDDT: mean 85.18, std 18.82, range [35.88, 98.56]

Solvent-accessible surface area (backbone atoms only — not comparable to full-atom values): 9794 Å² total; per-residue (Å²): 140,89,75,75,68,66,66,66,64,63,68,73,72,75,83,73,91,88,74,80,87,70,90,68,84,78,76,76,76,45,75,65,55,57,50,50,54,55,48,50,57,50,50,52,54,48,49,54,51,50,53,51,49,63,74,45,40,66,61,52,50,50,46,49,51,52,51,52,51,40,52,55,53,49,51,53,44,51,56,51,51,57,57,43,54,57,33,54,50,53,35,58,77,68,66,43,57,66,43,56,55,59,38,46,59,46,50,53,54,43,49,52,46,52,52,53,46,52,53,47,51,50,53,39,51,52,28,50,50,49,21,52,52,27,52,74,72,66,38,55,75,61,18,51,54,25,51,50,49,33,43,54,44,48,52,51,44,41,52,49,51,50,55,42,45,51,40,53,49,52,38,45,66,59,48,107